Protein AF-A0A2A2KQ88-F1 (afdb_monomer_lite)

InterPro domains:
  IPR004148 BAR domain [PF03114] (45-188)

Radius of gyration: 31.74 Å; chains: 1; bounding box: 75×63×94 Å

Foldseek 3Di:
DDDDDDDPPDPDPDPDPDCDPPVVVVVVVLVVVLVVLVVCLPVLLCLLAVPVVCVVVVHRADDPCRPPLSVQLVVLCVCLVVDDPVVNVVSNVSSVLSVVLSVLSVVLSVVSVVLSVVLVCCSVVLVVVLVVLVVVLVVLVVQLVVLVVQLVVDDDPVSNVVSVVSNVVSVVVNVVSVVVSVVSSVCSCVSNLVSVVSSLVSSLVSLVSLLVSLVVSCVDVVSVVVNVVSVVSNVVSVVVCVVSVDDD

pLDDT: mean 73.8, std 15.89, range [31.38, 94.06]

Structure (mmCIF, N/CA/C/O backbone):
data_AF-A0A2A2KQ88-F1
#
_entry.id   AF-A0A2A2KQ88-F1
#
loop_
_atom_site.group_PDB
_atom_site.id
_atom_site.type_symbol
_atom_site.label_atom_id
_atom_site.label_alt_id
_atom_site.label_comp_id
_atom_site.label_asym_id
_atom_site.label_entity_id
_atom_site.label_seq_id
_atom_site.pdbx_PDB_ins_code
_atom_site.Cartn_x
_atom_site.Cartn_y
_atom_site.Cartn_z
_atom_site.occupancy
_atom_site.B_iso_or_equiv
_atom_site.auth_seq_id
_atom_site.auth_comp_id
_atom_site.auth_asym_id
_atom_site.auth_atom_id
_atom_site.pdbx_PDB_model_num
ATOM 1 N N . MET A 1 1 ? -45.463 48.690 53.965 1.00 40.97 1 MET A N 1
ATOM 2 C CA . MET A 1 1 ? -44.056 48.905 53.566 1.00 40.97 1 MET A CA 1
ATOM 3 C C . MET A 1 1 ? -43.407 47.536 53.490 1.00 40.97 1 MET A C 1
ATOM 5 O O . MET A 1 1 ? -43.249 46.892 54.518 1.00 40.97 1 MET A O 1
ATOM 9 N N . GLY A 1 2 ? -43.265 47.034 52.262 1.00 38.84 2 GLY A N 1
ATOM 10 C CA . GLY A 1 2 ? -42.886 45.656 51.953 1.00 38.84 2 GLY A CA 1
ATOM 11 C C . GLY A 1 2 ? -41.391 45.401 52.121 1.00 38.84 2 GLY A C 1
ATOM 12 O O . GLY A 1 2 ? -40.580 46.301 51.926 1.00 38.84 2 GLY A O 1
ATOM 13 N N . LYS A 1 3 ? -41.104 44.165 52.525 1.00 40.59 3 LYS A N 1
ATOM 14 C CA . LYS A 1 3 ? -39.812 43.581 52.879 1.00 40.59 3 LYS A CA 1
ATOM 15 C C . LYS A 1 3 ? -38.933 43.284 51.661 1.00 40.59 3 LYS A C 1
ATOM 17 O O . LYS A 1 3 ? -39.446 42.869 50.631 1.00 40.59 3 LYS A O 1
ATOM 22 N N . ASP A 1 4 ? -37.639 43.476 51.897 1.00 39.31 4 ASP A N 1
ATOM 23 C CA . ASP A 1 4 ? -36.464 42.655 51.579 1.00 39.31 4 ASP A CA 1
ATOM 24 C C . ASP A 1 4 ? -36.282 41.995 50.204 1.00 39.31 4 ASP A C 1
ATOM 26 O O . ASP A 1 4 ? -37.139 41.323 49.637 1.00 39.31 4 ASP A O 1
ATOM 30 N N . LYS A 1 5 ? -35.054 42.213 49.736 1.00 42.84 5 LYS A N 1
ATOM 31 C CA . LYS A 1 5 ? -34.439 41.885 48.460 1.00 42.84 5 LYS A CA 1
ATOM 32 C C . LYS A 1 5 ? -33.912 40.443 48.379 1.00 42.84 5 LYS A C 1
ATOM 34 O O . LYS A 1 5 ? -33.617 39.827 49.398 1.00 42.84 5 LYS A O 1
ATOM 39 N N . ASP A 1 6 ? -33.662 40.056 47.126 1.00 40.38 6 ASP A N 1
ATOM 40 C CA . ASP A 1 6 ? -32.630 39.139 46.621 1.00 40.38 6 ASP A CA 1
ATOM 41 C C . ASP A 1 6 ? -32.737 37.644 46.963 1.00 40.38 6 ASP A C 1
ATOM 43 O O . ASP A 1 6 ? -32.473 37.216 48.085 1.00 40.38 6 ASP A O 1
ATOM 47 N N . LYS A 1 7 ? -33.030 36.841 45.926 1.00 40.84 7 LYS A N 1
ATOM 48 C CA . LYS A 1 7 ? -32.161 35.770 45.388 1.00 40.84 7 LYS A CA 1
ATOM 49 C C . LYS A 1 7 ? -32.932 34.923 44.370 1.00 40.84 7 LYS A C 1
ATOM 51 O O . LYS A 1 7 ? -33.558 3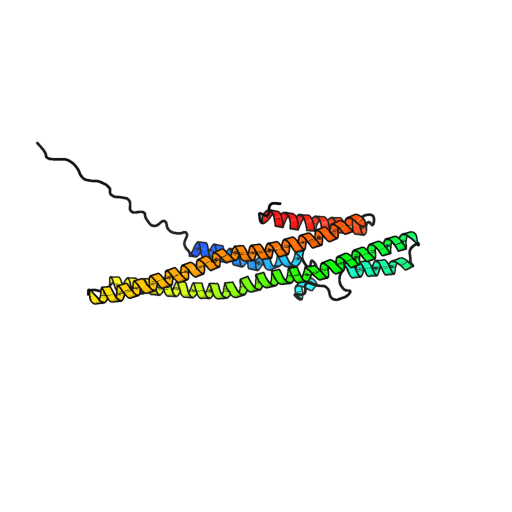3.938 44.736 1.00 40.84 7 LYS A O 1
ATOM 56 N N . ASP A 1 8 ? -32.829 35.294 43.101 1.00 37.84 8 ASP A N 1
ATOM 57 C CA . ASP A 1 8 ? -32.958 34.354 41.981 1.00 37.84 8 ASP A CA 1
ATOM 58 C C . ASP A 1 8 ? -31.667 34.488 41.160 1.00 37.84 8 ASP A C 1
ATOM 60 O O . ASP A 1 8 ? -31.632 35.058 40.072 1.00 37.84 8 ASP A O 1
ATOM 64 N N . GLU A 1 9 ? -30.569 34.049 41.782 1.00 39.22 9 GLU A N 1
ATOM 65 C CA . GLU A 1 9 ? -29.298 33.764 41.117 1.00 39.22 9 GLU A CA 1
ATOM 66 C C . GLU A 1 9 ? -29.454 32.460 40.318 1.00 39.22 9 GLU A C 1
ATOM 68 O O . GLU A 1 9 ? -29.926 31.445 40.833 1.00 39.22 9 GLU A O 1
ATOM 73 N N . ASP A 1 10 ? -29.051 32.524 39.051 1.00 40.59 10 ASP A N 1
ATOM 74 C CA . ASP A 1 10 ? -28.402 31.446 38.311 1.00 40.59 10 ASP A CA 1
ATOM 75 C C . ASP A 1 10 ? -29.140 30.100 38.232 1.00 40.59 10 ASP A C 1
ATOM 77 O O . ASP A 1 10 ? -28.762 29.087 38.823 1.00 40.59 10 ASP A O 1
ATOM 81 N N . ARG A 1 11 ? -30.124 30.030 37.328 1.00 39.81 11 ARG A N 1
ATOM 82 C CA . ARG A 1 11 ? -30.304 28.788 36.564 1.00 39.81 11 ARG A CA 1
ATOM 83 C C . ARG A 1 11 ? -29.177 28.718 35.542 1.00 39.81 11 ARG A C 1
ATOM 85 O O . ARG A 1 11 ? -29.354 29.141 34.405 1.00 39.81 11 ARG A O 1
ATOM 92 N N . GLU A 1 12 ? -28.020 28.218 35.969 1.00 39.09 12 GLU A N 1
ATOM 93 C CA . GLU A 1 12 ? -27.009 27.724 35.040 1.00 39.09 12 GLU A CA 1
ATOM 94 C C . GLU A 1 12 ? -27.698 26.756 34.070 1.00 39.09 12 GLU A C 1
ATOM 96 O O . GLU A 1 12 ? -28.218 25.707 34.470 1.00 39.09 12 GLU A O 1
ATOM 101 N N . ASP A 1 13 ? -27.736 27.131 32.791 1.00 43.56 13 ASP A N 1
ATOM 102 C CA . ASP A 1 13 ? -27.990 26.206 31.698 1.00 43.56 13 ASP A CA 1
ATOM 103 C C . ASP A 1 13 ? -26.922 25.115 31.788 1.00 43.56 13 ASP A C 1
ATOM 105 O O . ASP A 1 13 ? -25.786 25.282 31.339 1.00 43.56 13 ASP A O 1
ATOM 109 N N . LEU A 1 14 ? -27.279 24.002 32.435 1.00 38.62 14 LEU A N 1
ATOM 110 C CA . LEU A 1 14 ? -26.445 22.812 32.471 1.00 38.62 14 LEU A CA 1
ATOM 111 C C . LEU A 1 14 ? -26.036 22.500 31.028 1.00 38.62 14 LEU A C 1
ATOM 113 O O . LEU A 1 14 ? -26.929 22.366 30.181 1.00 38.62 14 LEU A O 1
ATOM 117 N N . PRO A 1 15 ? -24.728 22.366 30.734 1.00 31.38 15 PRO A N 1
ATOM 118 C CA . PRO A 1 15 ? -24.267 22.037 29.400 1.00 31.38 15 PRO A CA 1
ATOM 119 C C . PRO A 1 15 ? -24.987 20.770 28.956 1.00 31.38 15 PRO A C 1
ATOM 121 O O . PRO A 1 15 ? -24.777 19.690 29.519 1.00 31.38 15 PRO A O 1
ATOM 124 N N . GLN A 1 16 ? -25.881 20.894 27.973 1.00 34.56 16 GLN A N 1
ATOM 125 C CA . GLN A 1 16 ? -26.366 19.702 27.307 1.00 34.56 16 GLN A CA 1
ATOM 126 C C . GLN A 1 16 ? -25.135 19.052 26.684 1.00 34.56 16 GLN A C 1
ATOM 128 O O . GLN A 1 16 ? -24.374 19.758 26.018 1.00 34.56 16 GLN A O 1
ATOM 133 N N . PRO A 1 17 ? -24.891 17.750 26.918 1.00 35.59 17 PRO A N 1
ATOM 134 C CA . PRO A 1 17 ? -23.790 17.077 26.261 1.00 35.59 17 PRO A CA 1
ATOM 135 C C . PRO A 1 17 ? -24.008 17.258 24.764 1.00 35.59 17 PRO A C 1
ATOM 137 O O . PRO A 1 17 ? -25.001 16.766 24.217 1.00 35.59 17 PRO A O 1
ATOM 140 N N . GLU A 1 18 ? -23.122 18.035 24.134 1.00 33.12 18 GLU A N 1
ATOM 141 C CA . GLU A 1 18 ? -23.066 18.172 22.686 1.00 33.12 18 GLU A CA 1
ATOM 142 C C . GLU A 1 18 ? -23.165 16.762 22.132 1.00 33.12 18 GLU A C 1
ATOM 144 O O . GLU A 1 18 ? -22.372 15.904 22.525 1.00 33.12 18 GLU A O 1
ATOM 149 N N . ARG A 1 19 ? -24.183 16.488 21.304 1.00 38.56 19 ARG A N 1
ATOM 150 C CA . ARG A 1 19 ? -24.308 15.174 20.676 1.00 38.56 19 ARG A CA 1
ATOM 151 C C . ARG A 1 19 ? -22.979 14.929 19.969 1.00 38.56 19 ARG A C 1
ATOM 153 O O . ARG A 1 19 ? -22.713 15.632 18.989 1.00 38.56 19 ARG A O 1
ATOM 160 N N . PRO A 1 20 ? -22.137 13.989 20.439 1.00 40.75 20 PRO A N 1
ATOM 161 C CA . PRO A 1 20 ? -20.967 13.634 19.669 1.00 40.75 20 PRO A CA 1
ATOM 162 C C . PRO A 1 20 ? -21.526 13.168 18.331 1.00 40.75 20 PRO A C 1
ATOM 164 O O . PRO A 1 20 ? -22.478 12.381 18.328 1.00 40.75 20 PRO A O 1
ATOM 167 N N . ALA A 1 21 ? -21.017 13.713 17.217 1.00 42.00 21 ALA A N 1
ATOM 168 C CA . ALA A 1 21 ? -21.294 13.181 15.883 1.00 42.00 21 ALA A CA 1
ATOM 169 C C . ALA A 1 21 ? -21.319 11.663 16.022 1.00 42.00 21 ALA A C 1
ATOM 171 O O . ALA A 1 21 ? -20.335 11.112 16.535 1.00 42.00 21 ALA A O 1
ATOM 172 N N . THR A 1 22 ? -22.485 11.061 15.767 1.00 53.59 22 THR A N 1
ATOM 173 C CA . THR A 1 22 ? -22.800 9.737 16.314 1.00 53.59 22 THR A CA 1
ATOM 174 C C . THR A 1 22 ? -21.645 8.810 15.977 1.00 53.59 22 THR A C 1
ATOM 176 O O . THR A 1 22 ? -21.117 8.871 14.867 1.00 53.59 22 THR A O 1
ATOM 179 N N . ASP A 1 23 ? -21.188 7.975 16.909 1.00 53.25 23 ASP A N 1
ATOM 180 C CA . ASP A 1 23 ? -20.058 7.078 16.635 1.00 53.25 23 ASP A CA 1
ATOM 181 C C . ASP A 1 23 ? -20.293 6.232 15.362 1.00 53.25 23 ASP A C 1
ATOM 183 O O . ASP A 1 23 ? -19.339 5.831 14.699 1.00 53.25 23 ASP A O 1
ATOM 187 N N . ALA A 1 24 ? -21.561 6.084 14.953 1.00 43.47 24 ALA A N 1
ATOM 188 C CA . ALA A 1 24 ? -22.025 5.593 13.659 1.00 43.47 24 ALA A CA 1
ATOM 189 C C . ALA A 1 24 ? -21.593 6.432 12.432 1.00 43.47 24 ALA A C 1
ATOM 191 O O . ALA A 1 24 ? -21.160 5.847 11.447 1.00 43.47 24 ALA A O 1
ATOM 192 N N . GLU A 1 25 ? -21.656 7.765 12.456 1.00 44.50 25 GLU A N 1
ATOM 193 C CA . GLU A 1 25 ? -21.183 8.646 11.369 1.00 44.50 25 GLU A CA 1
ATOM 194 C C . GLU A 1 25 ? -19.655 8.630 11.251 1.00 44.50 25 GLU A C 1
ATOM 196 O O . GLU A 1 25 ? -19.111 8.560 10.146 1.00 44.50 25 GLU A O 1
ATOM 201 N N . LYS A 1 26 ? -18.939 8.607 12.385 1.00 52.66 26 LYS A N 1
ATOM 202 C CA . LYS A 1 26 ? -17.478 8.420 12.385 1.00 52.66 26 LYS A CA 1
ATOM 203 C C . LYS A 1 26 ? -17.097 7.020 11.902 1.00 52.66 26 LYS A C 1
ATOM 205 O O . LYS A 1 26 ? -16.141 6.891 11.140 1.00 52.66 26 LYS A O 1
ATOM 210 N N . ALA A 1 27 ? -17.829 5.980 12.308 1.00 52.56 27 ALA A N 1
ATOM 211 C CA . ALA A 1 27 ? -17.631 4.611 11.835 1.00 52.56 27 ALA A CA 1
ATOM 212 C C . ALA A 1 27 ? -17.950 4.469 10.339 1.00 52.56 27 ALA A C 1
ATOM 214 O O . ALA A 1 27 ? -17.180 3.831 9.628 1.00 52.56 27 ALA A O 1
ATOM 215 N N . ALA A 1 28 ? -19.002 5.123 9.838 1.00 48.19 28 ALA A N 1
ATOM 216 C CA . ALA A 1 28 ? -19.364 5.141 8.423 1.00 48.19 28 ALA A CA 1
ATOM 217 C C . ALA A 1 28 ? -18.293 5.839 7.572 1.00 48.19 28 ALA A C 1
ATOM 219 O O . ALA A 1 28 ? -17.831 5.257 6.596 1.00 48.19 28 ALA A O 1
ATOM 220 N N . ALA A 1 29 ? -17.802 7.012 7.988 1.00 50.75 29 ALA A N 1
ATOM 221 C CA . ALA A 1 29 ? -16.699 7.698 7.308 1.00 50.75 29 ALA A CA 1
ATOM 222 C C . ALA A 1 29 ? -15.389 6.881 7.340 1.00 50.75 29 ALA A C 1
ATOM 224 O O . ALA A 1 29 ? -14.616 6.862 6.379 1.00 50.75 29 ALA A O 1
ATOM 225 N N . LYS A 1 30 ? -15.135 6.151 8.434 1.00 56.19 30 LYS A N 1
ATOM 226 C CA . LYS A 1 30 ? -13.978 5.248 8.573 1.00 56.19 30 LYS A CA 1
ATOM 227 C C . LYS A 1 30 ? -14.125 3.976 7.724 1.00 56.19 30 LYS A C 1
ATOM 229 O O . LYS A 1 30 ? -13.132 3.500 7.172 1.00 56.19 30 LYS A O 1
ATOM 234 N N . GLN A 1 31 ? -15.338 3.451 7.567 1.00 53.28 31 GLN A N 1
ATOM 235 C CA . GLN A 1 31 ? -15.648 2.310 6.705 1.00 53.28 31 GLN A CA 1
ATOM 236 C C . GLN A 1 31 ? -15.605 2.698 5.223 1.00 53.28 31 GLN A C 1
ATOM 238 O O . GLN A 1 31 ? -15.030 1.961 4.427 1.00 53.28 31 GLN A O 1
ATOM 243 N N . GLU A 1 32 ? -16.072 3.895 4.869 1.00 48.88 32 GLU A N 1
ATOM 244 C CA . GLU A 1 32 ? -15.891 4.499 3.548 1.00 48.88 32 GLU A CA 1
ATOM 245 C C . GLU A 1 32 ? -14.400 4.706 3.235 1.00 48.88 32 GLU A C 1
ATOM 247 O O . GLU A 1 32 ? -13.942 4.366 2.145 1.00 48.88 32 GLU A O 1
ATOM 252 N N . ALA A 1 33 ? -13.590 5.153 4.203 1.00 51.69 33 ALA A N 1
ATOM 253 C CA . ALA A 1 33 ? -12.137 5.225 4.044 1.00 51.69 33 ALA A CA 1
ATOM 254 C C . ALA A 1 33 ? -11.501 3.833 3.856 1.00 51.69 33 ALA A C 1
ATOM 256 O O . ALA A 1 33 ? -10.624 3.665 3.004 1.00 51.69 33 ALA A O 1
ATOM 257 N N . ALA A 1 34 ? -11.954 2.814 4.594 1.00 52.03 34 ALA A N 1
ATOM 258 C CA . ALA A 1 34 ? -11.496 1.433 4.443 1.00 52.03 34 ALA A CA 1
ATOM 259 C C . ALA A 1 34 ? -11.895 0.826 3.083 1.00 52.03 34 ALA A C 1
ATOM 261 O O . ALA A 1 34 ? -11.085 0.139 2.454 1.00 52.03 34 ALA A O 1
ATOM 262 N N . GLU A 1 35 ? -13.097 1.118 2.581 1.00 52.06 35 GLU A N 1
ATOM 263 C CA . GLU A 1 35 ? -13.553 0.734 1.242 1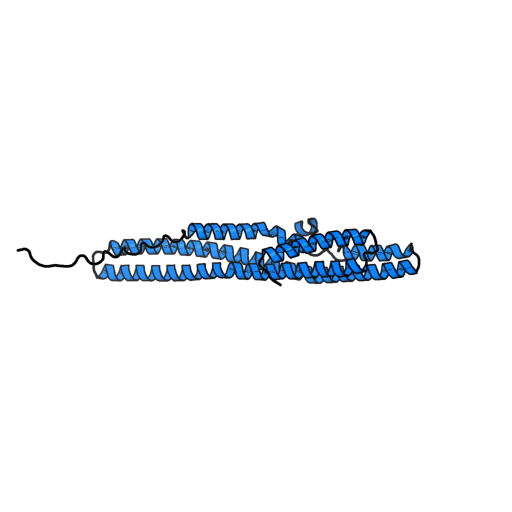.00 52.06 35 GLU A CA 1
ATOM 264 C C . GLU A 1 35 ? -12.828 1.504 0.138 1.00 52.06 35 GLU A C 1
ATOM 266 O O . GLU A 1 35 ? -12.401 0.903 -0.848 1.00 52.06 35 GLU A O 1
ATOM 271 N N . ALA A 1 36 ? -12.566 2.797 0.328 1.00 51.69 36 ALA A N 1
ATOM 272 C CA . ALA A 1 36 ? -11.731 3.593 -0.562 1.00 51.69 36 ALA A CA 1
ATOM 273 C C . ALA A 1 36 ? -10.297 3.043 -0.613 1.00 51.69 36 ALA A C 1
ATOM 275 O O . ALA A 1 36 ? -9.696 2.995 -1.683 1.00 51.69 36 ALA A O 1
ATOM 276 N N . ILE A 1 37 ? -9.750 2.552 0.504 1.00 50.94 37 ILE A N 1
ATOM 277 C CA . ILE A 1 37 ? -8.464 1.837 0.560 1.00 50.94 37 ILE A CA 1
ATOM 278 C C . ILE A 1 37 ? -8.545 0.488 -0.178 1.00 50.94 37 ILE A C 1
ATOM 280 O O . ILE A 1 37 ? -7.623 0.117 -0.913 1.00 50.94 37 ILE A O 1
ATOM 284 N N . LYS A 1 38 ? -9.667 -0.230 -0.047 1.00 47.69 38 LYS A N 1
ATOM 285 C CA . LYS A 1 38 ? -9.953 -1.484 -0.764 1.00 47.69 38 LYS A CA 1
ATOM 286 C C . LYS A 1 38 ? -10.033 -1.262 -2.281 1.00 47.69 38 LYS A C 1
ATOM 288 O O . LYS A 1 38 ? -9.460 -2.058 -3.024 1.00 47.69 38 LYS A O 1
ATOM 293 N N . ASN A 1 39 ? -10.641 -0.162 -2.727 1.00 44.62 39 ASN A N 1
ATOM 294 C CA . ASN A 1 39 ? -10.778 0.235 -4.134 1.00 44.62 39 ASN A CA 1
ATOM 295 C C . ASN A 1 39 ? -9.500 0.891 -4.696 1.00 44.62 39 ASN A C 1
ATOM 297 O O . ASN A 1 39 ? -9.156 0.692 -5.863 1.00 44.62 39 ASN A O 1
ATOM 301 N N . LYS A 1 40 ? -8.684 1.544 -3.856 1.00 52.06 40 LYS A N 1
ATOM 302 C CA . LYS A 1 40 ? -7.326 2.018 -4.199 1.00 52.06 40 LYS A CA 1
ATOM 303 C C . LYS A 1 40 ? -6.320 0.883 -4.454 1.00 52.06 40 LYS A C 1
ATOM 305 O O . LYS A 1 40 ? -5.205 1.161 -4.901 1.00 52.06 40 LYS A O 1
ATOM 310 N N . LYS A 1 41 ? -6.702 -0.397 -4.279 1.00 49.22 41 LYS A N 1
ATOM 311 C CA . LYS A 1 41 ? -5.911 -1.591 -4.669 1.00 49.22 41 LYS A CA 1
ATOM 312 C C . LYS A 1 41 ? -5.389 -1.548 -6.110 1.00 49.22 41 LYS A C 1
ATOM 314 O O . LYS A 1 41 ? -4.409 -2.242 -6.393 1.00 49.22 41 LYS A O 1
ATOM 319 N N . PHE A 1 42 ? -6.046 -0.797 -6.995 1.00 46.84 42 PHE A N 1
ATOM 320 C CA . PHE A 1 42 ? -5.688 -0.702 -8.408 1.00 46.84 42 PHE A CA 1
ATOM 321 C C . PHE A 1 42 ? -4.582 0.326 -8.681 1.00 46.84 42 PHE A C 1
ATOM 323 O O . PHE A 1 42 ? -3.680 0.057 -9.473 1.00 46.84 42 PHE A O 1
ATOM 330 N N . PHE A 1 43 ? -4.593 1.463 -7.978 1.00 50.12 43 PHE A N 1
ATOM 331 C CA . PHE A 1 43 ? -3.679 2.569 -8.270 1.00 50.12 43 PHE A CA 1
ATOM 332 C C . PHE A 1 43 ? -2.215 2.209 -7.990 1.00 50.12 43 PHE A C 1
ATOM 334 O O . PHE A 1 43 ? -1.367 2.461 -8.835 1.00 50.12 43 PHE A O 1
ATOM 341 N N . SER A 1 44 ? -1.895 1.543 -6.874 1.00 59.72 44 SER A N 1
ATOM 342 C CA . SER A 1 44 ? -0.490 1.254 -6.535 1.00 59.72 44 SER A CA 1
ATOM 343 C C . SER A 1 44 ? 0.180 0.250 -7.480 1.00 59.72 44 SER A C 1
ATOM 345 O O . SER A 1 44 ? 1.344 0.418 -7.828 1.00 59.72 44 SER A O 1
ATOM 347 N N . ARG A 1 45 ? -0.539 -0.779 -7.944 1.00 60.88 45 ARG A N 1
ATOM 348 C CA . ARG A 1 45 ? 0.042 -1.863 -8.759 1.00 60.88 45 ARG A CA 1
ATOM 349 C C . ARG A 1 45 ? 0.393 -1.439 -10.184 1.00 60.88 45 ARG A C 1
ATOM 351 O O . ARG A 1 45 ? 1.450 -1.827 -10.669 1.00 60.88 45 ARG A O 1
ATOM 358 N N . LEU A 1 46 ? -0.456 -0.627 -10.814 1.00 60.47 46 LEU A N 1
ATOM 359 C CA . LEU A 1 46 ? -0.244 -0.118 -12.176 1.00 60.47 46 LEU A CA 1
ATOM 360 C C . LEU A 1 46 ? 0.978 0.799 -12.294 1.00 60.47 46 LEU A C 1
ATOM 362 O O . LEU A 1 46 ? 1.606 0.855 -13.349 1.00 60.47 46 LEU A O 1
ATOM 366 N N . PHE A 1 47 ? 1.351 1.500 -11.219 1.00 64.00 47 PHE A N 1
ATOM 367 C CA . PHE A 1 47 ? 2.556 2.331 -11.230 1.00 64.00 47 PHE A CA 1
ATOM 368 C C . PHE A 1 47 ? 3.839 1.498 -11.300 1.00 64.00 47 PHE A C 1
ATOM 370 O O . PHE A 1 47 ? 4.771 1.872 -12.016 1.00 64.00 47 PHE A O 1
ATOM 377 N N . ILE A 1 48 ? 3.849 0.355 -10.612 1.00 67.75 48 ILE A N 1
ATOM 378 C CA . ILE A 1 48 ? 5.012 -0.528 -10.467 1.00 67.75 48 ILE A CA 1
ATOM 379 C C . ILE A 1 48 ? 5.123 -1.519 -11.632 1.00 67.75 48 ILE A C 1
ATOM 381 O O . ILE A 1 48 ? 6.231 -1.843 -12.053 1.00 67.75 48 ILE A O 1
ATOM 385 N N . GLN A 1 49 ? 3.989 -1.990 -12.155 1.00 71.44 49 GLN A N 1
ATOM 386 C CA . GLN A 1 49 ? 3.919 -2.904 -13.291 1.00 71.44 49 GLN A CA 1
ATOM 387 C C . GLN A 1 49 ? 2.790 -2.450 -14.233 1.00 71.44 49 GLN A C 1
ATOM 389 O O . GLN A 1 49 ? 1.619 -2.681 -13.927 1.00 71.44 49 GLN A O 1
ATOM 394 N N . PRO A 1 50 ? 3.108 -1.768 -15.349 1.00 68.00 50 PRO A N 1
ATOM 395 C CA . PRO A 1 50 ? 2.097 -1.307 -16.299 1.00 68.00 50 PRO A CA 1
ATOM 396 C C . PRO A 1 50 ? 1.449 -2.454 -17.091 1.00 68.00 50 PRO A C 1
ATOM 398 O O . PRO A 1 50 ? 0.340 -2.281 -17.600 1.00 68.00 50 PRO A O 1
ATOM 401 N N . ASP A 1 51 ? 2.102 -3.618 -17.184 1.00 70.19 51 ASP A N 1
ATOM 402 C CA . ASP A 1 51 ? 1.559 -4.792 -17.863 1.00 70.19 51 ASP A CA 1
ATOM 403 C C . ASP A 1 51 ? 0.382 -5.387 -17.073 1.00 70.19 51 ASP A C 1
ATOM 405 O O . ASP A 1 51 ? 0.531 -6.038 -16.030 1.00 70.19 51 ASP A O 1
ATOM 409 N N . ARG A 1 52 ? -0.826 -5.158 -17.597 1.00 69.94 52 ARG A N 1
ATOM 410 C CA . ARG A 1 52 ? -2.075 -5.625 -16.991 1.00 69.94 52 ARG A CA 1
ATOM 411 C C . ARG A 1 52 ? -2.198 -7.147 -17.005 1.00 69.94 52 ARG A C 1
ATOM 413 O O . ARG A 1 52 ? -2.884 -7.680 -16.137 1.00 69.94 52 ARG A O 1
ATOM 420 N N . GLU A 1 53 ? -1.574 -7.849 -17.947 1.00 75.75 53 GLU A N 1
ATOM 421 C CA . GLU A 1 53 ? -1.650 -9.311 -18.016 1.00 75.75 53 GLU A CA 1
ATOM 422 C C . GLU A 1 53 ? -0.818 -9.961 -16.915 1.00 75.75 53 GLU A C 1
ATOM 424 O O . GLU A 1 53 ? -1.296 -10.866 -16.228 1.00 75.75 53 GLU A O 1
ATOM 429 N N . LEU A 1 54 ? 0.371 -9.420 -16.642 1.00 72.06 54 LEU A N 1
ATOM 430 C CA . LEU A 1 54 ? 1.172 -9.840 -15.490 1.00 72.06 54 LEU A CA 1
ATOM 431 C C . LEU A 1 54 ? 0.451 -9.595 -14.164 1.00 72.06 54 LEU A C 1
ATOM 433 O O . LEU A 1 54 ? 0.478 -10.451 -13.275 1.00 72.06 54 LEU A O 1
ATOM 437 N N . LEU A 1 55 ? -0.242 -8.459 -14.052 1.00 71.00 55 LEU A N 1
ATOM 438 C CA . LEU A 1 55 ? -1.031 -8.134 -12.868 1.00 71.00 55 LEU A CA 1
ATOM 439 C C . LEU A 1 55 ? -2.230 -9.072 -12.662 1.00 71.00 55 LEU A C 1
ATOM 441 O O . LEU A 1 55 ? -2.572 -9.337 -11.508 1.00 71.00 55 LEU A O 1
ATOM 445 N N . LYS A 1 56 ? -2.848 -9.600 -13.733 1.00 70.62 56 LYS A N 1
ATOM 446 C CA . LYS A 1 56 ? -3.920 -10.613 -13.632 1.00 70.62 56 LYS A CA 1
ATOM 447 C C . LYS A 1 56 ? -3.418 -11.905 -12.984 1.00 70.62 56 LYS A C 1
ATOM 449 O O . LYS A 1 56 ? -4.141 -12.506 -12.199 1.00 70.62 56 LYS A O 1
ATOM 454 N N . GLY A 1 57 ? -2.172 -12.293 -13.259 1.00 68.12 57 GLY A N 1
ATOM 455 C CA . GLY A 1 57 ? -1.508 -13.442 -12.632 1.00 68.12 57 GLY A CA 1
ATOM 456 C C . GLY A 1 57 ? -0.905 -13.159 -11.250 1.00 68.12 57 GLY A C 1
ATOM 457 O O . GLY A 1 57 ? -0.116 -13.961 -10.754 1.00 68.12 57 GLY A O 1
ATOM 458 N N . ASP A 1 58 ? -1.196 -11.997 -10.650 1.00 65.75 58 ASP A N 1
ATOM 459 C CA . ASP A 1 58 ? -0.640 -11.529 -9.372 1.00 65.75 58 ASP A CA 1
ATOM 460 C C . ASP A 1 58 ? 0.911 -11.467 -9.341 1.00 65.75 58 ASP A C 1
ATOM 462 O O . ASP A 1 58 ? 1.542 -11.371 -8.273 1.00 65.75 58 ASP A O 1
ATOM 466 N N . LYS A 1 59 ? 1.537 -11.477 -10.530 1.00 69.50 59 LYS A N 1
ATOM 467 C CA . LYS A 1 59 ? 2.969 -11.268 -10.762 1.00 69.50 59 LYS A CA 1
ATOM 468 C C . LYS A 1 59 ? 3.255 -9.765 -10.865 1.00 69.50 59 LYS A C 1
ATOM 470 O O . LYS A 1 59 ? 2.418 -8.977 -11.286 1.00 69.50 59 LYS A O 1
ATOM 475 N N . ILE A 1 60 ? 4.453 -9.362 -10.437 1.00 68.06 60 ILE A N 1
ATOM 476 C CA . ILE A 1 60 ? 4.917 -7.962 -10.532 1.00 68.06 60 ILE A CA 1
ATOM 477 C C . ILE A 1 60 ? 6.183 -7.854 -11.383 1.00 68.06 60 ILE A C 1
ATOM 479 O O . ILE A 1 60 ? 6.345 -6.873 -12.094 1.00 68.06 60 ILE A O 1
ATOM 483 N N . GLY A 1 61 ? 7.046 -8.872 -11.367 1.00 71.88 61 GLY A N 1
ATOM 484 C CA . GLY A 1 61 ? 8.211 -8.940 -12.245 1.00 71.88 61 GLY A CA 1
ATOM 485 C C . GLY A 1 61 ? 7.940 -9.787 -13.484 1.00 71.88 61 GLY A C 1
ATOM 486 O O . GLY A 1 61 ? 7.234 -10.795 -13.405 1.00 71.88 61 GLY A O 1
ATOM 487 N N . HIS A 1 62 ? 8.551 -9.396 -14.600 1.00 77.12 62 HIS A N 1
ATOM 488 C CA . HIS A 1 62 ? 8.664 -10.252 -15.777 1.00 77.12 62 HIS A CA 1
ATOM 489 C C . HIS A 1 62 ? 9.582 -11.446 -15.476 1.00 77.12 62 HIS A C 1
ATOM 491 O O . HIS A 1 62 ? 10.588 -11.311 -14.763 1.00 77.12 62 HIS A O 1
ATOM 497 N N . ASP A 1 63 ? 9.281 -12.599 -16.076 1.00 80.62 63 ASP A N 1
ATOM 498 C CA . ASP A 1 63 ? 10.182 -13.753 -16.056 1.00 80.62 63 ASP A CA 1
ATOM 499 C C . ASP A 1 63 ? 11.548 -13.375 -16.680 1.00 80.62 63 ASP A C 1
ATOM 501 O O . ASP A 1 63 ? 11.714 -12.323 -17.317 1.00 80.62 63 ASP A O 1
ATOM 505 N N . LYS A 1 64 ? 12.580 -14.193 -16.447 1.00 77.50 64 LYS A N 1
ATOM 506 C CA . LYS A 1 64 ? 13.922 -13.933 -16.993 1.00 77.50 64 LYS A CA 1
ATOM 507 C C . LYS A 1 64 ? 13.844 -13.793 -18.522 1.00 77.50 64 LYS A C 1
ATOM 509 O O . LYS A 1 64 ? 13.206 -14.617 -19.171 1.00 77.50 64 LYS A O 1
ATOM 514 N N . ASN A 1 65 ? 14.480 -12.765 -19.085 1.00 80.06 65 ASN A N 1
ATOM 515 C CA . ASN A 1 65 ? 14.487 -12.448 -20.522 1.00 80.06 65 ASN A CA 1
ATOM 516 C C . ASN A 1 65 ? 13.120 -12.057 -21.120 1.00 80.06 65 ASN A C 1
ATOM 518 O O . ASN A 1 65 ? 12.958 -12.056 -22.339 1.00 80.06 65 ASN A O 1
ATOM 522 N N . ARG A 1 66 ? 12.118 -11.753 -20.288 1.00 84.25 66 ARG A N 1
ATOM 523 C CA . ARG A 1 66 ? 10.795 -11.269 -20.722 1.00 84.25 66 ARG A CA 1
ATOM 524 C C . ARG A 1 66 ? 10.545 -9.812 -20.343 1.00 84.25 66 ARG A C 1
ATOM 526 O O . ARG A 1 66 ? 9.475 -9.295 -20.646 1.00 84.25 66 ARG A O 1
ATOM 533 N N . ASN A 1 67 ? 11.489 -9.159 -19.661 1.00 84.81 67 ASN A N 1
ATOM 534 C CA . ASN A 1 67 ? 11.360 -7.739 -19.361 1.00 84.81 67 ASN A CA 1
ATOM 535 C C . ASN A 1 67 ? 11.467 -6.933 -20.676 1.00 84.81 67 ASN A C 1
ATOM 537 O O . ASN A 1 67 ? 12.373 -7.210 -21.467 1.00 84.81 67 ASN A O 1
ATOM 541 N N . PRO A 1 68 ? 10.588 -5.945 -20.922 1.00 84.50 68 PRO A N 1
ATOM 542 C CA . PRO A 1 68 ? 10.614 -5.141 -22.143 1.00 84.50 68 PRO A CA 1
ATOM 543 C C . PRO A 1 68 ? 11.983 -4.520 -22.445 1.00 84.50 68 PRO A C 1
ATOM 545 O O . PRO A 1 68 ? 12.427 -4.546 -23.589 1.00 84.50 68 PRO A O 1
ATOM 548 N N . TRP A 1 69 ? 12.704 -4.044 -21.431 1.00 86.69 69 TRP A N 1
ATOM 549 C CA . TRP A 1 69 ? 14.040 -3.476 -21.593 1.00 86.69 69 TRP A CA 1
ATOM 550 C C . TRP A 1 69 ? 15.104 -4.523 -21.930 1.00 86.69 69 TRP A C 1
ATOM 552 O O . TRP A 1 69 ? 16.006 -4.242 -22.715 1.00 86.69 69 TRP A O 1
ATOM 562 N N . GLU A 1 70 ? 14.978 -5.753 -21.428 1.00 88.88 70 GLU A N 1
ATOM 563 C CA . GLU A 1 70 ? 15.852 -6.861 -21.848 1.00 88.88 70 GLU A CA 1
ATOM 564 C C . GLU A 1 70 ? 15.608 -7.234 -23.312 1.00 88.88 70 GLU A C 1
ATOM 566 O O . GLU A 1 70 ? 16.555 -7.512 -24.048 1.00 88.88 70 GLU A O 1
ATOM 571 N N . LEU A 1 71 ? 14.347 -7.206 -23.755 1.00 89.19 71 LEU A N 1
ATOM 572 C CA . LEU A 1 71 ? 13.982 -7.452 -25.151 1.00 89.19 71 LEU A CA 1
ATOM 573 C C . LEU A 1 71 ? 14.485 -6.333 -26.069 1.00 89.19 71 LEU A C 1
ATOM 575 O O . LEU A 1 71 ? 14.992 -6.620 -27.155 1.00 89.19 71 LEU A O 1
ATOM 579 N N . VAL A 1 72 ? 14.413 -5.073 -25.629 1.00 86.12 72 VAL A N 1
ATOM 580 C CA . VAL A 1 72 ? 15.011 -3.930 -26.337 1.00 86.12 72 VAL A CA 1
ATOM 581 C C . VAL A 1 72 ? 16.528 -4.102 -26.441 1.00 86.12 72 VAL A C 1
ATOM 583 O O . VAL A 1 72 ? 17.073 -4.002 -27.542 1.00 86.12 72 VAL A O 1
ATOM 586 N N . ALA A 1 73 ? 17.208 -4.433 -25.338 1.00 89.56 73 ALA A N 1
ATOM 587 C CA . ALA A 1 73 ? 18.651 -4.669 -25.330 1.00 89.56 73 ALA A CA 1
ATOM 588 C C . ALA A 1 73 ? 19.047 -5.808 -26.280 1.00 89.56 73 ALA A C 1
ATOM 590 O O . ALA A 1 73 ? 19.978 -5.672 -27.076 1.00 89.56 73 ALA A O 1
ATOM 591 N N . TYR A 1 74 ? 18.312 -6.921 -26.242 1.00 91.25 74 TYR A N 1
ATOM 592 C CA . TYR A 1 74 ? 18.515 -8.047 -27.147 1.00 91.25 74 TYR A CA 1
ATOM 593 C C . TYR A 1 74 ? 18.323 -7.641 -28.614 1.00 91.25 74 TYR A C 1
ATOM 595 O O . TYR A 1 74 ? 19.195 -7.901 -29.444 1.00 91.25 74 TYR A O 1
ATOM 603 N N . SER A 1 75 ? 17.237 -6.929 -28.921 1.00 87.06 75 SER A N 1
ATOM 604 C CA . SER A 1 75 ? 16.925 -6.471 -30.278 1.00 87.06 75 SER A CA 1
ATOM 605 C C . SER A 1 75 ? 18.020 -5.558 -30.830 1.00 87.06 75 SER A C 1
ATOM 607 O O . SER A 1 75 ? 18.461 -5.737 -31.964 1.00 87.06 75 SER A O 1
ATOM 609 N N . MET A 1 76 ? 18.542 -4.638 -30.014 1.00 88.56 76 MET A N 1
ATOM 610 C CA . MET A 1 76 ? 19.673 -3.783 -30.389 1.00 88.56 76 MET A CA 1
ATOM 611 C C . MET A 1 76 ? 20.926 -4.583 -30.724 1.00 88.56 76 MET A C 1
ATOM 613 O O . MET A 1 76 ? 21.564 -4.311 -31.739 1.00 88.56 76 MET A O 1
ATOM 617 N N . ARG A 1 77 ? 21.258 -5.602 -29.921 1.00 91.38 77 ARG A N 1
ATOM 618 C CA . ARG A 1 77 ? 22.396 -6.488 -30.207 1.00 91.38 77 ARG A CA 1
ATOM 619 C C . ARG A 1 77 ? 22.195 -7.256 -31.513 1.00 91.38 77 ARG A C 1
ATOM 621 O O . ARG A 1 77 ? 23.146 -7.391 -32.279 1.00 91.38 77 ARG A O 1
ATOM 628 N N . CYS A 1 78 ? 20.975 -7.711 -31.800 1.00 89.69 78 CYS A N 1
ATOM 629 C CA . CYS A 1 78 ? 20.645 -8.375 -33.061 1.00 89.69 78 CYS A CA 1
ATOM 630 C C . CYS A 1 78 ? 20.757 -7.441 -34.272 1.00 89.69 78 CYS A C 1
ATOM 632 O O . CYS A 1 78 ? 21.221 -7.883 -35.321 1.00 89.69 78 CYS A O 1
ATOM 634 N N . MET A 1 79 ? 20.375 -6.166 -34.140 1.00 85.75 79 MET A N 1
ATOM 635 C CA . MET A 1 79 ? 20.437 -5.184 -35.231 1.00 85.75 79 MET A CA 1
ATOM 636 C C . MET A 1 79 ? 21.870 -4.812 -35.635 1.00 85.75 79 MET A C 1
ATOM 638 O O . MET A 1 79 ? 22.096 -4.430 -36.780 1.00 85.75 79 MET A O 1
ATOM 642 N N . LYS A 1 80 ? 22.863 -5.008 -34.754 1.00 89.88 80 LYS A N 1
ATOM 643 C CA . LYS A 1 80 ? 24.279 -4.697 -35.038 1.00 89.88 80 LYS A CA 1
ATOM 644 C C . LYS A 1 80 ? 24.807 -5.318 -36.329 1.00 89.88 80 LYS A C 1
ATOM 646 O O . LYS A 1 80 ? 25.676 -4.733 -36.969 1.00 89.88 80 LYS A O 1
ATOM 651 N N . LYS A 1 81 ? 24.319 -6.505 -36.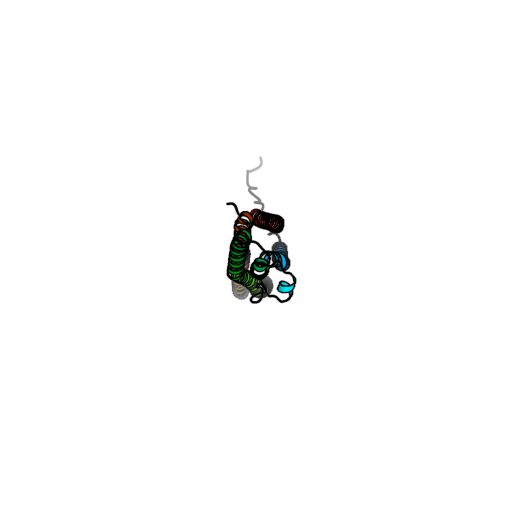707 1.00 88.56 81 LYS A N 1
ATOM 652 C CA . LYS A 1 81 ? 24.785 -7.211 -37.912 1.00 88.56 81 LYS A CA 1
ATOM 653 C C . LYS A 1 81 ? 24.385 -6.520 -39.223 1.00 88.56 81 LYS A C 1
ATOM 655 O O . LYS A 1 81 ? 24.936 -6.862 -40.259 1.00 88.56 81 LYS A O 1
ATOM 660 N N . TYR A 1 82 ? 23.469 -5.553 -39.169 1.00 88.81 82 TYR A N 1
ATOM 661 C CA . TYR A 1 82 ? 22.943 -4.832 -40.330 1.00 88.81 82 TYR A CA 1
ATOM 662 C C . TYR A 1 82 ? 23.411 -3.371 -40.415 1.00 88.81 82 TYR A C 1
ATOM 664 O O . TYR A 1 82 ? 22.905 -2.620 -41.245 1.00 88.81 82 TYR A O 1
ATOM 672 N N . HIS A 1 83 ? 24.328 -2.936 -39.547 1.00 87.69 83 HIS A N 1
ATOM 673 C CA . HIS A 1 83 ? 24.699 -1.524 -39.402 1.00 87.69 83 HIS A CA 1
ATOM 674 C C . HIS A 1 83 ? 26.209 -1.297 -39.494 1.00 87.69 83 HIS A C 1
ATOM 676 O O . HIS A 1 83 ? 27.005 -2.222 -39.310 1.00 87.69 83 HIS A O 1
ATOM 682 N N . GLN A 1 84 ? 26.607 -0.058 -39.786 1.00 87.38 84 GLN A N 1
ATOM 683 C CA . GLN A 1 84 ? 28.011 0.334 -39.916 1.00 87.38 84 GLN A CA 1
ATOM 684 C C . GLN A 1 84 ? 28.710 0.420 -38.548 1.00 87.38 84 GLN A C 1
ATOM 686 O O . GLN A 1 84 ? 28.071 0.505 -37.503 1.00 87.38 84 GLN A O 1
ATOM 691 N N . GLU A 1 85 ? 30.045 0.417 -38.521 1.00 83.50 85 GLU A N 1
ATOM 692 C CA . GLU A 1 85 ? 30.826 0.297 -37.276 1.00 83.50 85 GLU A CA 1
ATOM 693 C C . GLU A 1 85 ? 30.535 1.405 -36.239 1.00 83.50 85 GLU A C 1
ATOM 695 O O . GLU A 1 85 ? 30.442 1.143 -35.037 1.00 83.50 85 GLU A O 1
ATOM 700 N N . ASN A 1 86 ? 30.303 2.638 -36.697 1.00 78.56 86 ASN A N 1
ATOM 701 C CA . ASN A 1 86 ? 29.925 3.759 -35.827 1.00 78.56 86 ASN A CA 1
ATOM 702 C C . ASN A 1 86 ? 28.519 3.583 -35.219 1.00 78.56 86 ASN A C 1
ATOM 704 O O . ASN A 1 86 ? 28.280 3.912 -34.053 1.00 78.56 86 ASN A O 1
ATOM 708 N N . GLU A 1 87 ? 27.595 3.009 -35.984 1.00 80.31 87 GLU A N 1
ATOM 709 C CA . GLU A 1 87 ? 26.227 2.712 -35.556 1.00 80.31 87 GLU A CA 1
ATOM 710 C C . GLU A 1 87 ? 26.195 1.512 -34.600 1.00 80.31 87 GLU A C 1
ATOM 712 O O . GLU A 1 87 ? 25.477 1.540 -33.601 1.00 80.31 87 GLU A O 1
ATOM 717 N N . LYS A 1 88 ? 27.041 0.495 -34.818 1.00 86.06 88 LYS A N 1
ATOM 718 C CA . LYS A 1 88 ? 27.190 -0.654 -33.908 1.00 86.06 88 LYS A CA 1
ATOM 719 C C . LYS A 1 88 ? 27.620 -0.232 -32.507 1.00 86.06 88 LYS A C 1
ATOM 721 O O . LYS A 1 88 ? 27.021 -0.683 -31.532 1.00 86.06 88 LYS A O 1
ATOM 726 N N . LYS A 1 89 ? 28.614 0.660 -32.394 1.00 84.50 89 LYS A N 1
ATOM 727 C CA . LYS A 1 89 ? 29.055 1.216 -31.098 1.00 84.50 89 LYS A CA 1
ATOM 728 C C . LYS A 1 89 ? 27.926 1.962 -30.388 1.00 84.50 89 LYS A C 1
ATOM 730 O O . LYS A 1 89 ? 27.826 1.932 -29.162 1.00 84.50 89 LYS A O 1
ATOM 735 N N . THR A 1 90 ? 27.077 2.632 -31.159 1.00 82.56 90 THR A N 1
ATOM 736 C CA . THR A 1 90 ? 25.917 3.364 -30.647 1.00 82.56 90 THR A CA 1
ATOM 737 C C . THR A 1 90 ? 24.835 2.401 -30.148 1.00 82.56 90 THR A C 1
ATOM 739 O O . THR A 1 90 ? 24.372 2.540 -29.016 1.00 82.56 90 THR A O 1
ATOM 742 N N . LEU A 1 91 ? 24.515 1.360 -30.923 1.00 84.12 91 LEU A N 1
ATOM 743 C CA . LEU A 1 91 ? 23.611 0.282 -30.514 1.00 84.12 91 LEU A CA 1
ATOM 744 C C . LEU A 1 91 ? 24.089 -0.450 -29.253 1.00 84.12 91 LEU A C 1
ATOM 746 O O . LEU A 1 91 ? 23.272 -0.750 -28.388 1.00 84.12 91 LEU A O 1
ATOM 750 N N . ASP A 1 92 ? 25.394 -0.700 -29.110 1.00 88.19 92 ASP A N 1
ATOM 751 C CA . ASP A 1 92 ? 25.957 -1.316 -27.901 1.00 88.19 92 ASP A CA 1
ATOM 752 C C . ASP A 1 92 ? 25.729 -0.459 -26.657 1.00 88.19 92 ASP A C 1
ATOM 754 O O . ASP A 1 92 ? 25.324 -0.971 -25.612 1.00 88.19 92 ASP A O 1
ATOM 758 N N . ARG A 1 93 ? 25.945 0.857 -26.766 1.00 84.25 93 ARG A N 1
ATOM 759 C CA . ARG A 1 93 ? 25.672 1.788 -25.663 1.00 84.25 93 ARG A CA 1
ATOM 760 C C . ARG A 1 93 ? 24.196 1.766 -25.282 1.00 84.25 93 ARG A C 1
ATOM 762 O O . ARG A 1 93 ? 23.880 1.744 -24.096 1.00 84.25 93 ARG A O 1
ATOM 769 N N . TYR A 1 94 ? 23.297 1.745 -26.263 1.00 83.44 94 TYR A N 1
ATOM 770 C CA . TYR A 1 94 ? 21.859 1.697 -26.002 1.00 83.44 94 TYR A CA 1
ATOM 771 C C . TYR A 1 94 ? 21.421 0.367 -25.383 1.00 83.44 94 TYR A C 1
ATOM 773 O O . TYR A 1 94 ? 20.654 0.376 -24.421 1.00 83.44 94 TYR A O 1
ATOM 781 N N . ALA A 1 95 ? 21.975 -0.759 -25.842 1.00 88.38 95 ALA A N 1
ATOM 782 C CA . ALA A 1 95 ? 21.694 -2.068 -25.262 1.00 88.38 95 ALA A CA 1
ATOM 783 C C . ALA A 1 95 ? 22.128 -2.127 -23.790 1.00 88.38 95 ALA A C 1
ATOM 785 O O . ALA A 1 95 ? 21.341 -2.524 -22.935 1.00 88.38 95 ALA A O 1
ATOM 786 N N . GLN A 1 96 ? 23.335 -1.638 -23.477 1.00 88.62 96 GLN A N 1
ATOM 787 C CA . GLN A 1 96 ? 23.836 -1.558 -22.099 1.00 88.62 96 GLN A CA 1
ATOM 788 C C . GLN A 1 96 ? 22.956 -0.684 -21.198 1.00 88.62 96 GLN A C 1
ATOM 790 O O . GLN A 1 96 ? 22.798 -0.972 -20.012 1.00 88.62 96 GLN A O 1
ATOM 795 N N . VAL A 1 97 ? 22.410 0.410 -21.732 1.00 83.88 97 VAL A N 1
ATOM 796 C CA . VAL A 1 97 ? 21.479 1.272 -20.996 1.00 83.88 97 VAL A CA 1
ATOM 797 C C . VAL A 1 97 ? 20.178 0.528 -20.698 1.00 83.88 97 VAL A C 1
ATOM 799 O O . VAL A 1 97 ? 19.745 0.518 -19.547 1.00 83.88 97 VAL A O 1
ATOM 802 N N . ALA A 1 98 ? 19.597 -0.140 -21.694 1.00 85.31 98 ALA A N 1
ATOM 803 C CA . ALA A 1 98 ? 18.380 -0.924 -21.516 1.00 85.31 98 ALA A CA 1
ATOM 804 C C . ALA A 1 98 ? 18.580 -2.079 -20.508 1.00 85.31 98 ALA A C 1
ATOM 806 O O . ALA A 1 98 ? 17.748 -2.266 -19.623 1.00 85.31 98 ALA A O 1
ATOM 807 N N . ASP A 1 99 ? 19.727 -2.770 -20.528 1.00 89.19 99 ASP A N 1
ATOM 808 C CA . ASP A 1 99 ? 20.060 -3.775 -19.504 1.00 89.19 99 ASP A CA 1
ATOM 809 C C . ASP A 1 99 ? 20.104 -3.175 -18.090 1.00 89.19 99 ASP A C 1
ATOM 811 O O . ASP A 1 99 ? 19.604 -3.775 -17.137 1.00 89.19 99 ASP A O 1
ATOM 815 N N . LYS A 1 100 ? 20.701 -1.986 -17.929 1.00 87.81 100 LYS A N 1
ATOM 816 C CA . LYS A 1 100 ? 20.780 -1.306 -16.625 1.00 87.81 100 LYS A CA 1
ATOM 817 C C . LYS A 1 100 ? 19.400 -0.918 -16.106 1.00 87.81 100 LYS A C 1
ATOM 819 O O . LYS A 1 100 ? 19.157 -1.059 -14.908 1.00 87.81 100 LYS A O 1
ATOM 824 N N . ILE A 1 101 ? 18.510 -0.458 -16.984 1.00 84.81 101 ILE A N 1
ATOM 825 C CA . ILE A 1 101 ? 17.116 -0.176 -16.625 1.00 84.81 101 ILE A CA 1
ATOM 826 C C . ILE A 1 101 ? 16.428 -1.466 -16.164 1.00 84.81 101 ILE A C 1
ATOM 828 O O . ILE A 1 101 ? 15.925 -1.516 -15.042 1.00 84.81 101 ILE A O 1
ATOM 832 N N . ALA A 1 102 ? 16.514 -2.546 -16.950 1.00 87.00 102 ALA A N 1
ATOM 833 C CA . ALA A 1 102 ? 15.939 -3.841 -16.586 1.00 87.00 102 ALA A CA 1
ATOM 834 C C . ALA A 1 102 ? 16.432 -4.347 -15.219 1.00 87.00 102 ALA A C 1
ATOM 836 O O . ALA A 1 102 ? 15.648 -4.827 -14.398 1.00 87.00 102 ALA A O 1
ATOM 837 N N . GLN A 1 103 ? 17.734 -4.222 -14.942 1.00 87.69 103 GLN A N 1
ATOM 838 C CA . GLN A 1 103 ? 18.322 -4.602 -13.654 1.00 87.69 103 GLN A CA 1
ATOM 839 C C . GLN A 1 103 ? 17.742 -3.784 -12.493 1.00 87.69 103 GLN A C 1
ATOM 841 O O . GLN A 1 103 ? 17.430 -4.344 -11.438 1.00 87.69 103 GLN A O 1
ATOM 846 N N . LYS A 1 104 ? 17.577 -2.468 -12.672 1.00 85.12 104 LYS A N 1
ATOM 847 C CA . LYS A 1 104 ? 16.995 -1.595 -11.644 1.00 85.12 104 LYS A CA 1
ATOM 848 C C . LYS A 1 104 ? 15.516 -1.880 -1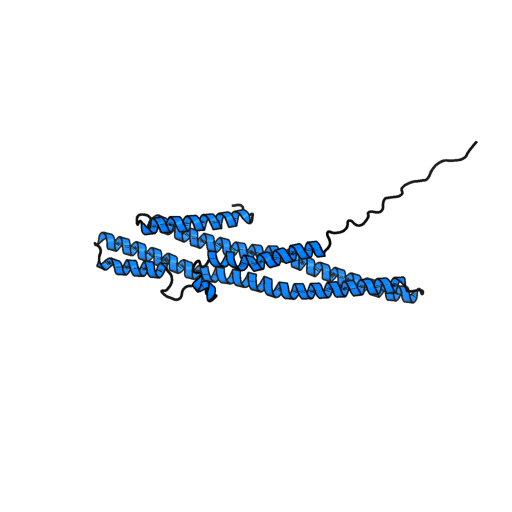1.420 1.00 85.12 104 LYS A C 1
ATOM 850 O O . LYS A 1 104 ? 15.115 -1.960 -10.257 1.00 85.12 104 LYS A O 1
ATOM 855 N N . GLU A 1 105 ? 14.740 -2.110 -12.476 1.00 83.81 105 GLU A N 1
ATOM 856 C CA . GLU A 1 105 ? 13.343 -2.542 -12.363 1.00 83.81 105 GLU A CA 1
ATOM 857 C C . GLU A 1 105 ? 13.231 -3.857 -11.586 1.00 83.81 105 GLU A C 1
ATOM 859 O O . GLU A 1 105 ? 12.486 -3.930 -10.607 1.00 83.81 105 GLU A O 1
ATOM 864 N N . ARG A 1 106 ? 14.037 -4.870 -11.941 1.00 85.75 106 ARG A N 1
ATOM 865 C CA . ARG A 1 106 ? 14.066 -6.166 -11.240 1.00 85.75 106 ARG A CA 1
ATOM 866 C C . ARG A 1 106 ? 14.394 -6.035 -9.754 1.00 85.75 106 ARG A C 1
ATOM 868 O O . ARG A 1 106 ? 13.888 -6.826 -8.962 1.00 85.75 106 ARG A O 1
ATOM 875 N N . HIS A 1 107 ? 15.218 -5.061 -9.371 1.00 84.50 107 HIS A N 1
ATOM 876 C CA . HIS A 1 107 ? 15.570 -4.820 -7.973 1.00 84.50 107 HIS A CA 1
ATOM 877 C C . HIS A 1 107 ? 14.455 -4.111 -7.183 1.00 84.50 107 HIS A C 1
ATOM 879 O O . HIS A 1 107 ? 14.162 -4.504 -6.056 1.00 84.50 107 HIS A O 1
ATOM 885 N N . HIS A 1 108 ? 13.804 -3.094 -7.759 1.00 80.81 108 HIS A N 1
ATOM 886 C CA . HIS A 1 108 ? 12.851 -2.252 -7.018 1.00 80.81 108 HIS A CA 1
ATOM 887 C C . HIS A 1 108 ? 11.404 -2.756 -7.078 1.00 80.81 108 HIS A C 1
ATOM 889 O O . HIS A 1 108 ? 10.653 -2.570 -6.120 1.00 80.81 108 HIS A O 1
ATOM 895 N N . GLN A 1 109 ? 10.995 -3.443 -8.151 1.00 80.62 109 GLN A N 1
ATOM 896 C CA . GLN A 1 109 ? 9.648 -4.018 -8.266 1.00 80.62 109 GLN A CA 1
ATOM 897 C C . GLN A 1 109 ? 9.283 -4.955 -7.086 1.00 80.62 109 GLN A C 1
ATOM 899 O O . GLN A 1 109 ? 8.165 -4.849 -6.566 1.00 80.62 109 GLN A O 1
ATOM 904 N N . PRO A 1 110 ? 10.179 -5.838 -6.590 1.00 81.94 110 PRO A N 1
ATOM 905 C CA . PRO A 1 110 ? 9.919 -6.646 -5.396 1.00 81.94 110 PRO A CA 1
ATOM 906 C C . PRO A 1 110 ? 9.779 -5.838 -4.098 1.00 81.94 110 PRO A C 1
ATOM 908 O O . PRO A 1 110 ? 8.937 -6.186 -3.270 1.00 81.94 110 PRO A O 1
ATOM 911 N N . LEU A 1 111 ? 10.553 -4.761 -3.918 1.00 81.38 111 LEU A N 1
ATOM 912 C CA . LEU A 1 111 ? 10.460 -3.887 -2.737 1.00 81.38 111 LEU A CA 1
ATOM 913 C C . LEU A 1 111 ? 9.088 -3.208 -2.689 1.00 81.38 111 LEU A C 1
ATOM 915 O O . LEU A 1 111 ? 8.344 -3.324 -1.716 1.00 81.38 111 LEU A O 1
ATOM 919 N N . CYS A 1 112 ? 8.685 -2.629 -3.814 1.00 77.19 112 CYS A N 1
ATOM 920 C CA . CYS A 1 112 ? 7.345 -2.115 -4.048 1.00 77.19 112 CYS A CA 1
ATOM 921 C C . CYS A 1 112 ? 6.241 -3.150 -3.741 1.00 77.19 112 CYS A C 1
ATOM 923 O O . CYS A 1 112 ? 5.259 -2.855 -3.052 1.00 77.19 112 CYS A O 1
ATOM 925 N N . ARG A 1 113 ? 6.413 -4.401 -4.199 1.00 78.81 113 ARG A N 1
ATOM 926 C CA . ARG A 1 113 ? 5.488 -5.512 -3.904 1.00 78.81 113 ARG A CA 1
ATOM 927 C C . ARG A 1 113 ? 5.374 -5.786 -2.411 1.00 78.81 113 ARG A C 1
ATOM 929 O O . ARG A 1 113 ? 4.275 -6.082 -1.939 1.00 78.81 113 ARG A O 1
ATOM 936 N N . LEU A 1 114 ? 6.490 -5.739 -1.688 1.00 82.38 114 LEU A N 1
ATOM 937 C CA . LEU A 1 114 ? 6.524 -5.975 -0.251 1.00 82.38 114 LEU A CA 1
ATOM 938 C C . LEU A 1 114 ? 5.678 -4.936 0.487 1.00 82.38 114 LEU A C 1
ATOM 940 O O . LEU A 1 114 ? 4.847 -5.324 1.303 1.00 82.38 114 LEU A O 1
ATOM 944 N N . HIS A 1 115 ? 5.813 -3.651 0.157 1.00 81.50 115 HIS A N 1
ATOM 945 C CA . HIS A 1 115 ? 4.998 -2.592 0.763 1.00 81.50 115 HIS A CA 1
ATOM 946 C C . HIS A 1 115 ? 3.509 -2.749 0.439 1.00 81.50 115 HIS A C 1
ATOM 948 O O . HIS A 1 115 ? 2.682 -2.690 1.346 1.00 81.50 115 HIS A O 1
ATOM 954 N N . ILE A 1 116 ? 3.153 -3.088 -0.807 1.00 76.38 116 ILE A N 1
ATOM 955 C CA . ILE A 1 116 ? 1.759 -3.406 -1.168 1.00 76.38 116 ILE A CA 1
ATOM 956 C C . ILE A 1 116 ? 1.229 -4.594 -0.356 1.00 76.38 116 ILE A C 1
ATOM 958 O O . ILE A 1 116 ? 0.089 -4.568 0.113 1.00 76.38 116 ILE A O 1
ATOM 962 N N . ARG A 1 117 ? 2.026 -5.658 -0.199 1.00 78.00 117 ARG A N 1
ATOM 963 C CA . ARG A 1 117 ? 1.646 -6.829 0.603 1.00 78.00 117 ARG A CA 1
ATOM 964 C C . ARG A 1 117 ? 1.462 -6.457 2.069 1.00 78.00 117 ARG A C 1
ATOM 966 O O . ARG A 1 117 ? 0.454 -6.857 2.637 1.00 78.00 117 ARG A O 1
ATOM 973 N N . LYS A 1 118 ? 2.372 -5.672 2.650 1.00 79.50 118 LYS A N 1
ATOM 974 C CA . LYS A 1 118 ? 2.274 -5.192 4.035 1.00 79.50 118 LYS A CA 1
ATOM 975 C C . LYS A 1 118 ? 1.020 -4.345 4.244 1.00 79.50 118 LYS A C 1
ATOM 977 O O . LYS A 1 118 ? 0.265 -4.644 5.159 1.00 79.50 118 LYS A O 1
ATOM 982 N N . MET A 1 119 ? 0.718 -3.403 3.345 1.00 74.56 119 MET A N 1
ATOM 983 C CA . MET A 1 119 ? -0.538 -2.638 3.386 1.00 74.56 119 MET A CA 1
ATOM 984 C C . MET A 1 119 ? -1.761 -3.547 3.345 1.00 74.56 119 MET A C 1
ATOM 986 O O . MET A 1 119 ? -2.664 -3.399 4.155 1.00 74.56 119 MET A O 1
ATOM 990 N N . ARG A 1 120 ? -1.800 -4.512 2.419 1.00 73.50 120 ARG A N 1
ATOM 991 C CA . ARG A 1 120 ? -2.939 -5.432 2.289 1.00 73.50 120 ARG A CA 1
ATOM 992 C C . ARG A 1 120 ? -3.102 -6.329 3.501 1.00 73.50 120 ARG A C 1
ATOM 994 O O . ARG A 1 120 ? -4.226 -6.523 3.948 1.00 73.50 120 ARG A O 1
ATOM 1001 N N . PHE A 1 121 ? -2.002 -6.883 3.997 1.00 73.56 121 PHE A N 1
ATOM 1002 C CA . PHE A 1 121 ? -1.996 -7.729 5.180 1.00 73.56 121 PHE A CA 1
ATOM 1003 C C . PHE A 1 121 ? -2.484 -6.947 6.394 1.00 73.56 121 PHE A C 1
ATOM 1005 O O . PHE A 1 121 ? -3.376 -7.406 7.097 1.00 73.56 121 PHE A O 1
ATOM 1012 N N . TYR A 1 122 ? -1.953 -5.741 6.582 1.00 70.88 122 TYR A N 1
ATOM 1013 C CA . TYR A 1 122 ? -2.332 -4.864 7.675 1.00 70.88 122 TYR A CA 1
ATOM 1014 C C . TYR A 1 122 ? -3.808 -4.466 7.587 1.00 70.88 122 TYR A C 1
ATOM 1016 O O . TYR A 1 122 ? -4.532 -4.643 8.555 1.00 70.88 122 TYR A O 1
ATOM 1024 N N . VAL A 1 123 ? -4.292 -4.051 6.413 1.00 68.56 123 VAL A N 1
ATOM 1025 C CA . VAL A 1 123 ? -5.715 -3.746 6.200 1.00 68.56 123 VAL A CA 1
ATOM 1026 C C . VAL A 1 123 ? -6.594 -4.971 6.449 1.00 68.56 123 VAL A C 1
ATOM 1028 O O . VAL A 1 123 ? -7.613 -4.838 7.105 1.00 68.56 123 VAL A O 1
ATOM 1031 N N . SER A 1 124 ? -6.220 -6.160 5.966 1.00 68.69 124 SER A N 1
ATOM 1032 C CA . SER A 1 124 ? -7.075 -7.354 6.085 1.00 68.69 124 SER A CA 1
ATOM 1033 C C . SER A 1 124 ? -7.129 -7.865 7.527 1.00 68.69 124 SER A C 1
ATOM 1035 O O . SER A 1 124 ? -8.207 -7.952 8.102 1.00 68.69 124 SER A O 1
ATOM 1037 N N . ARG A 1 125 ? -5.967 -8.107 8.147 1.00 73.12 125 ARG A N 1
ATOM 1038 C CA . ARG A 1 125 ? -5.882 -8.641 9.513 1.00 73.12 125 ARG A CA 1
ATOM 1039 C C . ARG A 1 125 ? -6.402 -7.648 10.552 1.00 73.12 125 ARG A C 1
ATOM 1041 O O . ARG A 1 125 ? -7.026 -8.043 11.530 1.00 73.12 125 ARG A O 1
ATOM 1048 N N . ARG A 1 126 ? -6.143 -6.351 10.358 1.00 70.88 126 ARG A N 1
ATOM 1049 C CA . ARG A 1 126 ? -6.624 -5.318 11.280 1.00 70.88 126 ARG A CA 1
ATOM 1050 C C . ARG A 1 126 ? -8.103 -5.017 11.073 1.00 70.88 126 ARG A C 1
ATOM 1052 O O . ARG A 1 126 ? -8.757 -4.724 12.057 1.00 70.88 126 ARG A O 1
ATOM 1059 N N . ALA A 1 127 ? -8.643 -5.149 9.858 1.00 68.69 127 ALA A N 1
ATOM 1060 C CA . ALA A 1 127 ? -10.088 -5.058 9.639 1.00 68.69 127 ALA A CA 1
ATOM 1061 C C . ALA A 1 127 ? -10.848 -6.212 10.307 1.00 68.69 127 ALA A C 1
ATOM 1063 O O . ALA A 1 127 ? -11.892 -5.971 10.901 1.00 68.69 127 ALA A O 1
ATOM 1064 N N . GLU A 1 128 ? -10.333 -7.443 10.244 1.00 76.06 128 GLU A N 1
ATOM 1065 C CA . GLU A 1 128 ? -10.921 -8.589 10.956 1.00 76.06 128 GLU A CA 1
ATOM 1066 C C . GLU A 1 128 ? -10.959 -8.336 12.464 1.00 76.06 128 GLU A C 1
ATOM 1068 O O . GLU A 1 128 ? -12.038 -8.344 13.054 1.00 76.06 128 GLU A O 1
ATOM 1073 N N . LYS A 1 129 ? -9.809 -7.989 13.055 1.00 80.69 129 LYS A N 1
ATOM 1074 C CA . LYS A 1 129 ? -9.723 -7.663 14.482 1.00 80.69 129 LYS A CA 1
ATOM 1075 C C . LYS A 1 129 ? -10.621 -6.480 14.867 1.00 80.69 129 LYS A C 1
ATOM 1077 O O . LYS A 1 129 ? -11.309 -6.532 15.874 1.00 80.69 129 LYS A O 1
ATOM 1082 N N . LEU A 1 130 ? -10.659 -5.428 14.051 1.00 78.88 130 LEU A N 1
ATOM 1083 C CA . LEU A 1 130 ? -11.500 -4.259 14.305 1.00 78.88 130 LEU A CA 1
ATOM 1084 C C . LEU A 1 130 ? -12.991 -4.621 14.302 1.00 78.88 130 LEU A C 1
ATOM 1086 O O . LEU A 1 130 ? -13.741 -4.113 15.126 1.00 78.88 130 LEU A O 1
ATOM 1090 N N . ASN A 1 131 ? -13.425 -5.517 13.413 1.00 78.38 131 ASN A N 1
ATOM 1091 C CA . ASN A 1 131 ? -14.805 -6.003 13.406 1.00 78.38 131 ASN A CA 1
ATOM 1092 C C . ASN A 1 131 ? -15.141 -6.811 14.668 1.00 78.38 131 ASN A C 1
ATOM 1094 O O . ASN A 1 131 ? -16.272 -6.741 15.145 1.00 78.38 131 ASN A O 1
ATOM 1098 N N . GLU A 1 132 ? -14.190 -7.583 15.195 1.00 87.19 132 GLU A N 1
ATOM 1099 C CA . GLU A 1 132 ? -14.333 -8.284 16.477 1.00 87.19 132 GLU A CA 1
ATOM 1100 C C . GLU A 1 132 ? -14.412 -7.285 17.636 1.00 87.19 132 GLU A C 1
ATOM 1102 O O . GLU A 1 132 ? -15.381 -7.304 18.391 1.00 87.19 132 GLU A O 1
ATOM 1107 N N . ASP A 1 133 ? -13.486 -6.326 17.699 1.00 84.62 133 ASP A N 1
ATOM 1108 C CA . ASP A 1 133 ? -13.459 -5.295 18.739 1.00 84.62 133 ASP A CA 1
ATOM 1109 C C . ASP A 1 133 ? -14.740 -4.426 18.729 1.00 84.62 133 ASP A C 1
ATOM 1111 O O . ASP A 1 133 ? -15.243 -4.042 19.786 1.00 84.62 133 ASP A O 1
ATOM 1115 N N . ILE A 1 134 ? -15.320 -4.156 17.548 1.00 83.38 134 ILE A N 1
ATOM 1116 C CA . ILE A 1 134 ? -16.621 -3.476 17.403 1.00 83.38 134 ILE A CA 1
ATOM 1117 C C . ILE A 1 134 ? -17.774 -4.337 17.946 1.00 83.38 134 ILE A C 1
ATOM 1119 O O . ILE A 1 134 ? -18.730 -3.813 18.520 1.00 83.38 134 ILE A O 1
ATOM 1123 N N . LYS A 1 135 ? -17.741 -5.661 17.773 1.00 87.00 135 LYS A N 1
ATOM 1124 C CA . LYS A 1 135 ? -18.759 -6.533 18.383 1.00 87.00 135 LYS A CA 1
ATOM 1125 C C . LYS A 1 135 ? -18.630 -6.523 19.902 1.00 87.00 135 LYS A C 1
ATOM 1127 O O . LYS A 1 135 ? -19.639 -6.393 20.591 1.00 87.00 135 LYS A O 1
ATOM 1132 N N . ASP A 1 136 ? -17.405 -6.585 20.409 1.00 89.56 136 ASP A N 1
ATOM 1133 C CA . ASP A 1 136 ? -17.130 -6.583 21.844 1.00 89.56 136 ASP A CA 1
ATOM 1134 C C . ASP A 1 136 ? -17.582 -5.283 22.515 1.00 89.56 136 ASP A C 1
ATOM 1136 O O . ASP A 1 136 ? -18.247 -5.330 23.550 1.00 89.56 136 ASP A O 1
ATOM 1140 N N . ILE A 1 137 ? -17.306 -4.122 21.911 1.00 88.81 137 ILE A N 1
ATOM 1141 C CA . ILE A 1 137 ? -17.731 -2.835 22.480 1.00 88.81 137 ILE A CA 1
ATOM 1142 C C . ILE A 1 137 ? -19.260 -2.674 22.474 1.00 88.81 137 ILE A C 1
ATOM 1144 O O . ILE A 1 137 ? -19.820 -2.145 23.431 1.00 88.81 137 ILE A O 1
ATOM 1148 N N . ASN A 1 138 ? -19.958 -3.198 21.458 1.00 87.44 138 ASN A N 1
ATOM 1149 C CA . ASN A 1 138 ? -21.426 -3.210 21.417 1.00 87.44 138 ASN A CA 1
ATOM 1150 C C . ASN A 1 138 ? -22.029 -4.142 22.483 1.00 87.44 138 ASN A C 1
ATOM 1152 O O . ASN A 1 138 ? -23.036 -3.809 23.119 1.00 87.44 138 ASN A O 1
ATOM 1156 N N . ASN A 1 139 ? -21.396 -5.292 22.725 1.00 91.94 139 ASN A N 1
ATOM 1157 C CA . ASN A 1 139 ? -21.781 -6.188 23.813 1.00 91.94 139 ASN A CA 1
ATOM 1158 C C . ASN A 1 139 ? -21.574 -5.510 25.176 1.00 91.94 139 ASN A C 1
ATOM 1160 O O . ASN A 1 139 ? -22.473 -5.536 26.017 1.00 91.94 139 ASN A O 1
ATOM 1164 N N . LEU A 1 140 ? -20.432 -4.843 25.377 1.00 90.06 140 LEU A N 1
ATOM 1165 C CA . LEU A 1 140 ? -20.146 -4.078 26.593 1.00 90.06 140 LEU A CA 1
ATOM 1166 C C . LEU A 1 140 ? -21.144 -2.935 26.797 1.00 90.06 140 LEU A C 1
ATOM 1168 O O . LEU A 1 140 ? -21.638 -2.777 27.909 1.00 90.06 140 LEU A O 1
ATOM 1172 N N . LEU A 1 141 ? -21.510 -2.199 25.742 1.00 89.69 141 LEU A N 1
ATOM 1173 C CA . LEU A 1 141 ? -22.543 -1.159 25.805 1.00 89.69 141 LEU A CA 1
ATOM 1174 C C . LEU A 1 141 ? -23.872 -1.729 26.315 1.00 89.69 141 LEU A C 1
ATOM 1176 O O . LEU A 1 141 ? -24.465 -1.201 27.254 1.00 89.69 141 LEU A O 1
ATOM 1180 N N . THR A 1 142 ? -24.282 -2.873 25.766 1.00 91.50 142 THR A N 1
ATOM 1181 C CA . THR A 1 142 ? -25.498 -3.574 26.195 1.00 91.50 142 THR A CA 1
ATOM 1182 C C . THR A 1 142 ? -25.424 -3.967 27.677 1.00 91.50 142 THR A C 1
ATOM 1184 O O . THR A 1 142 ? -26.391 -3.799 28.420 1.00 91.50 142 THR A O 1
ATOM 1187 N N . MET A 1 143 ? -24.271 -4.454 28.147 1.00 91.38 143 MET A N 1
ATOM 1188 C CA . MET A 1 143 ? -24.061 -4.806 29.558 1.00 91.38 143 MET A CA 1
ATOM 1189 C C . MET A 1 143 ? -24.038 -3.579 30.484 1.00 91.38 143 MET A C 1
ATOM 1191 O O . MET A 1 143 ? -24.547 -3.643 31.610 1.00 91.38 143 MET A O 1
ATOM 1195 N N . VAL A 1 144 ? -23.476 -2.456 30.032 1.00 90.31 144 VAL A N 1
ATOM 1196 C CA . VAL A 1 144 ? -23.509 -1.169 30.744 1.00 90.31 144 VAL A CA 1
ATOM 1197 C C . VAL A 1 144 ? -24.955 -0.703 30.903 1.00 90.31 144 VAL A C 1
ATOM 1199 O O . VAL A 1 144 ? -25.376 -0.392 32.016 1.00 90.31 144 VAL A O 1
ATOM 1202 N N . ASP A 1 145 ? -25.752 -0.743 29.839 1.00 90.50 145 ASP A N 1
ATOM 1203 C CA . ASP A 1 145 ? -27.158 -0.339 29.891 1.00 90.50 145 ASP A CA 1
ATOM 1204 C C . ASP A 1 145 ? -27.996 -1.246 30.798 1.00 90.50 145 ASP A C 1
ATOM 1206 O O . ASP A 1 145 ? -28.762 -0.757 31.633 1.00 90.50 145 ASP A O 1
ATOM 1210 N N . GLN A 1 146 ? -27.804 -2.565 30.715 1.00 92.69 146 GLN A N 1
ATOM 1211 C CA . GLN A 1 146 ? -28.471 -3.524 31.601 1.00 92.69 146 GLN A CA 1
ATOM 1212 C C . GLN A 1 146 ? -28.097 -3.301 33.072 1.00 92.69 146 GLN A C 1
ATOM 1214 O O . GLN A 1 146 ? -28.968 -3.277 33.943 1.00 92.69 146 GLN A O 1
ATOM 1219 N N . SER A 1 147 ? -26.810 -3.107 33.371 1.00 90.81 147 SER A N 1
ATOM 1220 C CA . SER A 1 147 ? -26.359 -2.854 34.745 1.00 90.81 147 SER A CA 1
ATOM 1221 C C . SER A 1 147 ? -26.841 -1.498 35.274 1.00 90.81 147 SER A C 1
ATOM 1223 O O . SER A 1 147 ? -27.211 -1.398 36.445 1.00 90.81 147 SER A O 1
ATOM 1225 N N . ARG A 1 148 ? -26.956 -0.481 34.409 1.00 92.06 148 ARG A N 1
ATOM 1226 C CA . ARG A 1 148 ? -27.575 0.811 34.734 1.00 92.06 148 ARG A CA 1
ATOM 1227 C C . ARG A 1 148 ? -29.056 0.666 35.076 1.00 92.06 148 ARG A C 1
ATOM 1229 O O . ARG A 1 148 ? -29.523 1.294 36.025 1.00 92.06 148 ARG A O 1
ATOM 1236 N N . GLN A 1 149 ? -29.801 -0.136 34.316 1.00 93.19 149 GLN A N 1
ATOM 1237 C CA . GLN A 1 149 ? -31.212 -0.416 34.596 1.00 93.19 149 GLN A CA 1
ATOM 1238 C C . GLN A 1 149 ? -31.382 -1.153 35.929 1.00 93.19 149 GLN A C 1
ATOM 1240 O O . GLN A 1 149 ? -32.210 -0.746 36.742 1.00 93.19 149 GLN A O 1
ATOM 1245 N N . GLN A 1 150 ? -30.551 -2.167 36.194 1.00 90.25 150 GLN A N 1
ATOM 1246 C CA . GLN A 1 150 ? -30.557 -2.898 37.466 1.00 90.25 150 GLN A CA 1
ATOM 1247 C C . GLN A 1 150 ? -30.298 -1.968 38.651 1.00 90.25 150 GLN A C 1
ATOM 1249 O O . GLN A 1 150 ? -31.078 -1.967 39.599 1.00 90.25 150 GLN A O 1
ATOM 1254 N N . LEU A 1 151 ? -29.277 -1.111 38.556 1.00 89.75 151 LEU A N 1
ATOM 1255 C CA . LEU A 1 151 ? -28.959 -0.124 39.588 1.00 89.75 151 LEU A CA 1
ATOM 1256 C C . LEU A 1 151 ? -30.136 0.820 39.882 1.00 89.75 151 LEU A C 1
ATOM 1258 O O . LEU A 1 151 ? -30.412 1.101 41.044 1.00 89.75 151 LEU A O 1
ATOM 1262 N N . LYS A 1 152 ? -30.856 1.275 38.847 1.00 91.06 152 LYS A N 1
ATOM 1263 C CA . LYS A 1 152 ? -32.060 2.112 39.007 1.00 91.06 152 LYS A CA 1
ATOM 1264 C C . LYS A 1 152 ? -33.231 1.368 39.657 1.00 91.06 152 LYS A C 1
ATOM 1266 O O . LYS A 1 152 ? -34.075 2.006 40.275 1.00 91.06 152 LYS A O 1
ATOM 1271 N N . SER A 1 153 ? -33.309 0.051 39.475 1.00 90.44 153 SER A N 1
ATOM 1272 C CA . SER A 1 153 ? -34.386 -0.787 40.017 1.00 90.44 153 SER A CA 1
ATOM 1273 C C . SER A 1 153 ? -34.130 -1.303 41.439 1.00 90.44 153 SER A C 1
ATOM 1275 O O . SER A 1 153 ? -35.069 -1.766 42.088 1.00 90.44 153 SER A O 1
ATOM 1277 N N . SER A 1 154 ? -32.888 -1.220 41.927 1.00 90.88 154 SER A N 1
ATOM 1278 C CA . SER A 1 154 ? -32.487 -1.643 43.273 1.00 90.88 154 SER A CA 1
ATOM 1279 C C . SER A 1 154 ? -33.175 -0.803 44.350 1.00 90.88 154 SER A C 1
ATOM 1281 O O . SER A 1 154 ? -33.201 0.425 44.265 1.00 90.88 154 SER A O 1
ATOM 1283 N N . LYS A 1 155 ? -33.713 -1.457 45.387 1.00 89.56 155 LYS A N 1
ATOM 1284 C CA . LYS A 1 155 ? -34.489 -0.784 46.448 1.00 89.56 155 LYS A CA 1
ATOM 1285 C C . LYS A 1 155 ? -33.762 -0.748 47.784 1.00 89.56 155 LYS A C 1
ATOM 1287 O O . LYS A 1 155 ? -34.038 0.126 48.601 1.00 89.56 155 LYS A O 1
ATOM 1292 N N . THR A 1 156 ? -32.842 -1.681 48.017 1.00 90.00 156 THR A N 1
ATOM 1293 C CA . THR A 1 156 ? -32.116 -1.773 49.285 1.00 90.00 156 THR A CA 1
ATOM 1294 C C . THR A 1 156 ? -30.678 -1.271 49.153 1.00 90.00 156 THR A C 1
ATOM 1296 O O . THR A 1 156 ? -30.027 -1.422 48.121 1.00 90.00 156 THR A O 1
ATOM 1299 N N . LEU A 1 157 ? -30.147 -0.685 50.229 1.00 87.81 157 LEU A N 1
ATOM 1300 C CA . LEU A 1 157 ? -28.760 -0.212 50.292 1.00 87.81 157 LEU A CA 1
ATOM 1301 C C . LEU A 1 157 ? -27.705 -1.280 49.900 1.00 87.81 157 LEU A C 1
ATOM 1303 O O . LEU A 1 157 ? -26.789 -0.938 49.148 1.00 87.81 157 LEU A O 1
ATOM 1307 N N . PRO A 1 158 ? -27.781 -2.549 50.362 1.00 90.94 158 PRO A N 1
ATOM 1308 C CA . PRO A 1 158 ? -26.838 -3.584 49.928 1.00 90.94 158 PRO A CA 1
ATOM 1309 C C . PRO A 1 158 ? -26.945 -3.910 48.429 1.00 90.94 158 PRO A C 1
ATOM 1311 O O . PRO A 1 158 ? -25.912 -4.016 47.768 1.00 90.94 158 PRO A O 1
ATOM 1314 N N . GLU A 1 159 ? -28.156 -3.985 47.863 1.00 87.69 159 GLU A N 1
ATOM 1315 C CA . GLU A 1 159 ? -28.356 -4.194 46.417 1.00 87.69 159 GLU A CA 1
ATOM 1316 C C . GLU A 1 159 ? -27.785 -3.035 45.596 1.00 87.69 159 GLU A C 1
ATOM 1318 O O . GLU A 1 159 ? -27.121 -3.264 44.584 1.00 87.69 159 GLU A O 1
ATOM 1323 N N . ILE A 1 160 ? -27.986 -1.789 46.041 1.00 88.44 160 ILE A N 1
ATOM 1324 C CA . ILE A 1 160 ? -27.435 -0.592 45.388 1.00 88.44 160 ILE A CA 1
ATOM 1325 C C . ILE A 1 160 ? -25.905 -0.656 45.352 1.00 88.44 160 ILE A C 1
ATOM 1327 O O . ILE A 1 160 ? -25.308 -0.390 44.311 1.00 88.44 160 ILE A O 1
ATOM 1331 N N . LYS A 1 161 ? -25.251 -1.054 46.453 1.00 90.38 161 LYS A N 1
ATOM 1332 C CA . LYS A 1 161 ? -23.785 -1.194 46.488 1.00 90.38 161 LYS A CA 1
ATOM 1333 C C . LYS A 1 161 ? -23.290 -2.257 45.505 1.00 90.38 161 LYS A C 1
ATOM 1335 O O . LYS A 1 161 ? -22.381 -1.983 44.725 1.00 90.38 161 LYS A O 1
ATOM 1340 N N . GLN A 1 162 ? -23.912 -3.436 45.497 1.00 92.06 162 GLN A N 1
ATOM 1341 C CA . GLN A 1 162 ? -23.506 -4.540 44.622 1.00 92.06 162 GLN A CA 1
ATOM 1342 C C . GLN A 1 162 ? -23.746 -4.223 43.136 1.00 92.06 162 GLN A C 1
ATOM 1344 O O . GLN A 1 162 ? -22.863 -4.408 42.295 1.00 92.06 162 GLN A O 1
ATOM 1349 N N . THR A 1 163 ? -24.935 -3.716 42.799 1.00 89.81 163 THR A N 1
ATOM 1350 C CA . THR A 1 163 ? -25.289 -3.338 41.420 1.00 89.81 163 THR A CA 1
ATOM 1351 C C . THR A 1 163 ? -24.498 -2.121 40.940 1.00 89.81 163 THR A C 1
ATOM 1353 O O . THR A 1 163 ? -24.099 -2.075 39.776 1.00 89.81 163 THR A O 1
ATOM 1356 N N . GLY A 1 164 ? -24.178 -1.183 41.837 1.00 88.31 164 GLY A N 1
ATOM 1357 C CA . GLY A 1 164 ? -23.331 -0.026 41.555 1.00 88.31 164 GLY A CA 1
ATOM 1358 C C . GLY A 1 164 ? -21.889 -0.415 41.237 1.00 88.31 164 GLY A C 1
ATOM 1359 O O . GLY A 1 164 ? -21.306 0.104 40.285 1.00 88.31 164 GLY A O 1
ATOM 1360 N N . GLU A 1 165 ? -21.324 -1.382 41.964 1.00 93.75 165 GLU A N 1
ATOM 1361 C CA . GLU A 1 165 ? -19.992 -1.910 41.661 1.00 93.75 165 GLU A CA 1
ATOM 1362 C C . GLU A 1 165 ? -19.964 -2.647 40.314 1.00 93.75 165 GLU A C 1
ATOM 1364 O O . GLU A 1 165 ? -19.025 -2.476 39.533 1.00 93.75 165 GLU A O 1
ATOM 1369 N N . ARG A 1 166 ? -21.017 -3.413 39.997 1.00 90.69 166 ARG A N 1
ATOM 1370 C CA . ARG A 1 166 ? -21.166 -4.062 38.686 1.00 90.69 166 ARG A CA 1
ATOM 1371 C C . ARG A 1 166 ? -21.223 -3.036 37.555 1.00 90.69 166 ARG A C 1
ATOM 1373 O O . ARG A 1 166 ? -20.484 -3.187 36.586 1.00 90.69 166 ARG A O 1
ATOM 1380 N N . TYR A 1 167 ? -22.053 -2.000 37.687 1.00 92.50 167 TYR A N 1
ATOM 1381 C CA . TYR A 1 167 ? -22.133 -0.912 36.709 1.00 92.50 167 TYR A CA 1
ATOM 1382 C C . TYR A 1 167 ? -20.766 -0.247 36.518 1.00 92.50 167 TYR A C 1
ATOM 1384 O O . TYR A 1 167 ? -20.284 -0.152 35.394 1.00 92.50 167 TYR A O 1
ATOM 1392 N N . ARG A 1 168 ? -20.076 0.101 37.614 1.00 91.25 168 ARG A N 1
ATOM 1393 C CA . ARG A 1 168 ? -18.731 0.690 37.556 1.00 91.25 168 ARG A CA 1
ATOM 1394 C C . ARG A 1 168 ? -17.738 -0.193 36.793 1.00 91.25 168 ARG A C 1
ATOM 1396 O O . ARG A 1 168 ? -17.013 0.327 35.951 1.00 91.25 168 ARG A O 1
ATOM 1403 N N . LYS A 1 169 ? -17.700 -1.503 37.069 1.00 94.06 169 LYS A N 1
ATOM 1404 C CA . LYS A 1 169 ? -16.811 -2.449 36.369 1.00 94.06 169 LYS A CA 1
ATOM 1405 C C . LYS A 1 169 ? -17.107 -2.504 34.868 1.00 94.06 169 LYS A C 1
ATOM 1407 O O . LYS A 1 169 ? -16.173 -2.466 34.075 1.00 94.06 169 LYS A O 1
ATOM 1412 N N . MET A 1 170 ? -18.384 -2.533 34.484 1.00 90.75 170 MET A N 1
ATOM 1413 C CA . MET A 1 170 ? -18.785 -2.549 33.071 1.00 90.75 170 MET A CA 1
ATOM 1414 C C . MET A 1 170 ? -18.425 -1.242 32.359 1.00 90.75 170 MET A C 1
ATOM 1416 O O . MET A 1 170 ? -17.917 -1.283 31.243 1.00 90.75 170 MET A O 1
ATOM 1420 N N . THR A 1 171 ? -18.610 -0.091 33.012 1.00 89.38 171 THR A N 1
ATOM 1421 C CA . THR A 1 171 ? -18.222 1.213 32.456 1.00 89.38 171 THR A CA 1
ATOM 1422 C C . THR A 1 171 ? -16.710 1.325 32.258 1.00 89.38 171 THR A C 1
ATOM 1424 O O . THR A 1 171 ? -16.272 1.845 31.237 1.00 89.38 171 THR A O 1
ATOM 1427 N N . ILE A 1 172 ? -15.904 0.824 33.203 1.00 92.69 172 ILE A N 1
ATOM 1428 C CA . ILE A 1 172 ? -14.439 0.795 33.058 1.00 92.69 172 ILE A CA 1
ATOM 1429 C C . ILE A 1 172 ? -14.046 -0.066 31.854 1.00 92.69 172 ILE A C 1
ATOM 1431 O O . ILE A 1 172 ? -13.354 0.432 30.972 1.00 92.69 172 ILE A O 1
ATOM 1435 N N . ALA A 1 173 ? -14.559 -1.296 31.764 1.00 90.88 173 ALA A N 1
ATOM 1436 C CA . ALA A 1 173 ? -14.262 -2.194 30.648 1.00 90.88 173 ALA A CA 1
ATOM 1437 C C . ALA A 1 173 ? -14.695 -1.612 29.287 1.00 90.88 173 ALA A C 1
ATOM 1439 O O . ALA A 1 173 ? -13.965 -1.720 28.304 1.00 90.88 173 ALA A O 1
ATOM 1440 N N . PHE A 1 174 ? -15.859 -0.953 29.225 1.00 90.62 174 PHE A N 1
ATOM 1441 C CA . PHE A 1 174 ? -16.322 -0.252 28.024 1.00 90.62 174 PHE A CA 1
ATOM 1442 C C . PHE A 1 174 ? -15.364 0.874 27.615 1.00 90.62 174 PHE A C 1
ATOM 1444 O O . PHE A 1 174 ? -14.983 0.967 26.449 1.00 90.62 174 PHE A O 1
ATOM 1451 N N . ASN A 1 175 ? -14.938 1.702 28.572 1.00 87.56 175 ASN A N 1
ATOM 1452 C CA . ASN A 1 175 ? -14.023 2.811 28.311 1.00 87.56 175 ASN A CA 1
ATOM 1453 C C . ASN A 1 175 ? -12.638 2.323 27.869 1.00 87.56 175 ASN A C 1
ATOM 1455 O O . ASN A 1 175 ? -12.089 2.860 26.909 1.00 87.56 175 ASN A O 1
ATOM 1459 N N . GLU A 1 176 ? -12.091 1.301 28.530 1.00 92.19 176 GLU A N 1
ATOM 1460 C CA . GLU A 1 176 ? -10.821 0.673 28.147 1.00 92.19 176 GLU A CA 1
ATOM 1461 C C . GLU A 1 176 ? -10.900 0.137 26.713 1.00 92.19 176 GLU A C 1
ATOM 1463 O O . GLU A 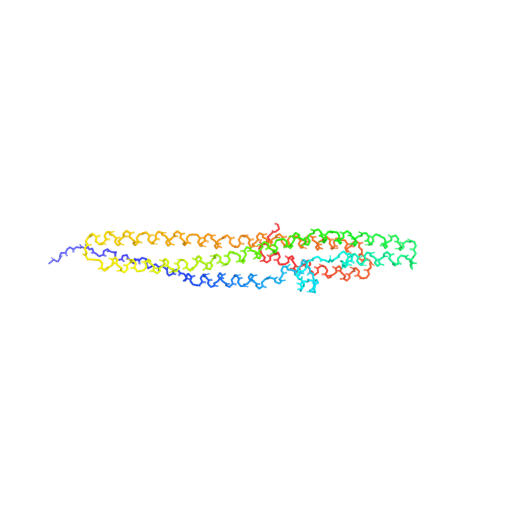1 176 ? -10.053 0.465 25.878 1.00 92.19 176 GLU A O 1
ATOM 1468 N N . LYS A 1 177 ? -11.979 -0.582 26.373 1.00 88.44 177 LYS A N 1
ATOM 1469 C CA . LYS A 1 177 ? -12.174 -1.096 25.013 1.00 88.44 177 LYS A CA 1
ATOM 1470 C C . LYS A 1 177 ? -12.337 0.021 23.978 1.00 88.44 177 LYS A C 1
ATOM 1472 O O . LYS A 1 177 ? -11.794 -0.073 22.878 1.00 88.44 177 LYS A O 1
ATOM 1477 N N . GLY A 1 178 ? -13.033 1.101 24.331 1.00 85.06 178 GLY A N 1
ATOM 1478 C CA . GLY A 1 178 ? -13.152 2.299 23.499 1.00 85.06 178 GLY A CA 1
ATOM 1479 C C . GLY A 1 178 ? -11.803 2.962 23.213 1.00 85.06 178 GLY A C 1
ATOM 1480 O O . GLY A 1 178 ? -11.536 3.336 22.071 1.00 85.06 178 GLY A O 1
ATOM 1481 N N . GLN A 1 179 ? -10.923 3.052 24.214 1.00 86.88 179 GLN A N 1
ATOM 1482 C CA . GLN A 1 179 ? -9.570 3.598 24.052 1.00 86.88 179 GLN A CA 1
ATOM 1483 C C . GLN A 1 179 ? -8.688 2.717 23.157 1.00 86.88 179 GLN A C 1
ATOM 1485 O O . GLN A 1 179 ? -7.969 3.242 22.301 1.00 86.88 179 GLN A O 1
ATOM 1490 N N . GLU A 1 180 ? -8.765 1.391 23.300 1.00 86.19 180 GLU A N 1
ATOM 1491 C CA . GLU A 1 180 ? -8.072 0.450 22.408 1.00 86.19 180 GLU A CA 1
ATOM 1492 C C . GLU A 1 180 ? -8.522 0.619 20.952 1.00 86.19 180 GLU A C 1
ATOM 1494 O O . GLU A 1 180 ? -7.695 0.697 20.036 1.00 86.19 180 GLU A O 1
ATOM 1499 N N . LEU A 1 181 ? -9.839 0.712 20.737 1.00 83.25 181 LEU A N 1
ATOM 1500 C CA . LEU A 1 181 ? -10.440 0.883 19.418 1.00 83.25 181 LEU A CA 1
ATOM 1501 C C . LEU A 1 181 ? -10.020 2.217 18.787 1.00 83.25 181 LEU A C 1
ATOM 1503 O O . LEU A 1 181 ? -9.643 2.267 17.615 1.00 83.25 181 LEU A O 1
ATOM 1507 N N . GLN A 1 182 ? -10.047 3.294 19.572 1.00 80.88 182 GLN A N 1
ATOM 1508 C CA . GLN A 1 182 ? -9.650 4.626 19.131 1.00 80.88 182 GLN A CA 1
ATOM 1509 C C . GLN A 1 182 ? -8.166 4.662 18.743 1.00 80.88 182 GLN A C 1
ATOM 1511 O O . GLN A 1 182 ? -7.844 5.067 17.627 1.00 80.88 182 GLN A O 1
ATOM 1516 N N . SER A 1 183 ? -7.287 4.109 19.584 1.00 82.19 183 SER A N 1
ATOM 1517 C CA . SER A 1 183 ? -5.857 3.957 19.270 1.00 82.19 183 SER A CA 1
ATOM 1518 C C . SER A 1 183 ? -5.651 3.153 17.985 1.00 82.19 183 SER A C 1
ATOM 1520 O O . SER A 1 183 ? -4.819 3.490 17.138 1.00 82.19 183 SER A O 1
ATOM 1522 N N . CYS A 1 184 ? -6.464 2.110 17.780 1.00 76.00 184 CYS A N 1
ATOM 1523 C CA . CYS A 1 184 ? -6.400 1.318 16.564 1.00 76.00 184 CYS A CA 1
ATOM 1524 C C . CYS A 1 184 ? -6.727 2.129 15.304 1.00 76.00 184 CYS A C 1
ATOM 1526 O O . CYS A 1 184 ? -6.069 1.924 14.276 1.00 76.00 184 CYS A O 1
ATOM 1528 N N . TYR A 1 185 ? -7.717 3.021 15.390 1.00 74.25 185 TYR A N 1
ATOM 1529 C CA . TYR A 1 185 ? -8.104 3.935 14.318 1.00 74.25 185 TYR A CA 1
ATOM 1530 C C . TYR A 1 185 ? -7.079 5.032 14.059 1.00 74.25 185 TYR A C 1
ATOM 1532 O O . TYR A 1 185 ? -6.875 5.378 12.898 1.00 74.25 185 TYR A O 1
ATOM 1540 N N . ASP A 1 186 ? -6.425 5.545 15.094 1.00 78.56 186 ASP A N 1
ATOM 1541 C CA . ASP A 1 186 ? -5.445 6.624 14.954 1.00 78.56 186 ASP A CA 1
ATOM 1542 C C . ASP A 1 186 ? -4.141 6.131 14.297 1.00 78.56 186 ASP A C 1
ATOM 1544 O O . ASP A 1 186 ? -3.508 6.841 13.513 1.00 78.56 186 ASP A O 1
ATOM 1548 N N . GLU A 1 187 ? -3.769 4.866 14.511 1.00 78.88 187 GLU A N 1
ATOM 1549 C CA . GLU A 1 187 ? -2.609 4.247 13.853 1.00 78.88 187 GLU A CA 1
ATOM 1550 C C . GLU A 1 187 ? -2.831 3.921 12.360 1.00 78.88 187 GLU A C 1
ATOM 1552 O O . GLU A 1 187 ? -1.872 3.882 11.580 1.00 78.88 187 GLU A O 1
ATOM 1557 N N . LEU A 1 188 ? -4.079 3.669 11.944 1.00 73.06 188 LEU A N 1
ATOM 1558 C CA . LEU A 1 188 ? -4.418 3.197 10.592 1.00 73.06 188 LEU A CA 1
ATOM 1559 C C . LEU A 1 188 ? -3.947 4.160 9.481 1.00 73.06 188 LEU A C 1
ATOM 1561 O O . LEU A 1 188 ? -3.258 3.701 8.559 1.00 73.06 188 LEU A O 1
ATOM 1565 N N . PRO A 1 189 ? -4.255 5.471 9.545 1.00 72.62 189 PRO A N 1
ATOM 1566 C CA . PRO A 1 189 ? -3.762 6.452 8.583 1.00 72.62 189 PRO A CA 1
ATOM 1567 C C . PRO A 1 189 ? -2.236 6.506 8.525 1.00 72.62 189 PRO A C 1
ATOM 1569 O O . PRO A 1 189 ? -1.675 6.579 7.433 1.00 72.62 189 PRO A O 1
ATOM 1572 N N . THR A 1 190 ? -1.562 6.415 9.673 1.00 78.94 190 THR A N 1
ATOM 1573 C CA . THR A 1 190 ? -0.099 6.504 9.775 1.00 78.94 190 THR A CA 1
ATOM 1574 C C . THR A 1 190 ? 0.581 5.359 9.031 1.00 78.94 190 THR A C 1
ATOM 1576 O O . THR A 1 190 ? 1.453 5.586 8.191 1.00 78.94 190 THR A O 1
ATOM 1579 N N . ILE A 1 191 ? 0.141 4.120 9.264 1.00 75.62 191 ILE A N 1
ATOM 1580 C CA . ILE A 1 191 ? 0.731 2.936 8.623 1.00 75.62 191 ILE A CA 1
ATOM 1581 C C . ILE A 1 191 ? 0.391 2.871 7.133 1.00 75.62 191 ILE A C 1
ATOM 1583 O O . ILE A 1 191 ? 1.241 2.509 6.311 1.00 75.62 191 ILE A O 1
ATOM 1587 N N . TYR A 1 192 ? -0.830 3.266 6.764 1.00 74.31 192 TYR A N 1
ATOM 1588 C CA . TYR A 1 192 ? -1.218 3.380 5.363 1.00 74.31 192 TYR A CA 1
ATOM 1589 C C . TYR A 1 192 ? -0.370 4.433 4.631 1.00 74.31 192 TYR A C 1
ATOM 1591 O O . TYR A 1 192 ? 0.176 4.139 3.566 1.00 74.31 192 TYR A O 1
ATOM 1599 N N . CYS A 1 193 ? -0.205 5.620 5.222 1.00 75.06 193 CYS A N 1
ATOM 1600 C CA . CYS A 1 193 ? 0.596 6.711 4.675 1.00 75.06 193 CYS A CA 1
ATOM 1601 C C . CYS A 1 193 ? 2.060 6.293 4.500 1.00 75.06 193 CYS A C 1
ATOM 1603 O O . CYS A 1 193 ? 2.593 6.425 3.402 1.00 75.06 193 CYS A O 1
ATOM 1605 N N . PHE A 1 194 ? 2.674 5.694 5.526 1.00 81.31 194 PHE A N 1
ATOM 1606 C CA . PHE A 1 194 ? 4.060 5.222 5.472 1.00 81.31 194 PHE A CA 1
ATOM 1607 C C . PHE A 1 194 ? 4.304 4.280 4.287 1.00 81.31 194 PHE A C 1
ATOM 1609 O O . PHE A 1 194 ? 5.179 4.501 3.454 1.00 81.31 194 PHE A O 1
ATOM 1616 N N . HIS A 1 195 ? 3.500 3.227 4.144 1.00 81.06 195 HIS A N 1
ATOM 1617 C CA . HIS A 1 195 ? 3.698 2.296 3.036 1.00 81.06 195 HIS A CA 1
ATOM 1618 C C . HIS A 1 195 ? 3.329 2.886 1.671 1.00 81.06 195 HIS A C 1
ATOM 1620 O O . HIS A 1 195 ? 3.937 2.513 0.665 1.00 81.06 195 HIS A O 1
ATOM 1626 N N . GLN A 1 196 ? 2.363 3.805 1.616 1.00 75.62 196 GLN A N 1
ATOM 1627 C CA . GLN A 1 196 ? 2.053 4.533 0.391 1.00 75.62 196 GLN A CA 1
ATOM 1628 C C . GLN A 1 196 ? 3.224 5.427 -0.042 1.00 75.62 196 GLN A C 1
ATOM 1630 O O . GLN A 1 196 ? 3.532 5.468 -1.233 1.00 75.62 196 GLN A O 1
ATOM 1635 N N . GLN A 1 197 ? 3.903 6.086 0.900 1.00 78.62 197 GLN A N 1
ATOM 1636 C CA . GLN A 1 197 ? 5.107 6.876 0.635 1.00 78.62 197 GLN A CA 1
ATOM 1637 C C . GLN A 1 197 ? 6.214 6.013 0.041 1.00 78.62 197 GLN A C 1
ATOM 1639 O O . GLN A 1 197 ? 6.749 6.363 -1.006 1.00 78.62 197 GLN A O 1
ATOM 1644 N N . GLU A 1 198 ? 6.501 4.859 0.641 1.00 82.31 198 GLU A N 1
ATOM 1645 C CA . GLU A 1 198 ? 7.527 3.941 0.134 1.00 82.31 198 GLU A CA 1
ATOM 1646 C C . GLU A 1 198 ? 7.238 3.500 -1.311 1.00 82.31 198 GLU A C 1
ATOM 1648 O O . GLU A 1 198 ? 8.126 3.492 -2.165 1.00 82.31 198 GLU A O 1
ATOM 1653 N N . ILE A 1 199 ? 5.970 3.213 -1.628 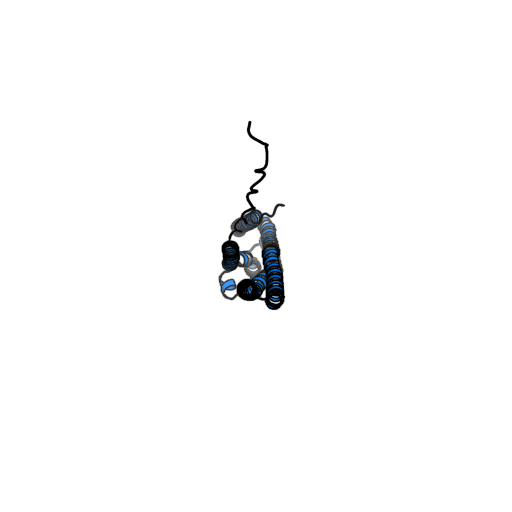1.00 78.25 199 ILE A N 1
ATOM 1654 C CA . ILE A 1 199 ? 5.547 2.855 -2.989 1.00 78.25 199 ILE A CA 1
ATOM 1655 C C . ILE A 1 199 ? 5.737 4.023 -3.965 1.00 78.25 199 ILE A C 1
ATOM 1657 O O . ILE A 1 199 ? 6.248 3.821 -5.070 1.00 78.25 199 ILE A O 1
ATOM 1661 N N . VAL A 1 200 ? 5.311 5.233 -3.590 1.00 77.94 200 VAL A N 1
ATOM 1662 C CA . VAL A 1 200 ? 5.421 6.425 -4.445 1.00 77.94 200 VAL A CA 1
ATOM 1663 C C . VAL A 1 200 ? 6.887 6.789 -4.673 1.00 77.94 200 VAL A C 1
ATOM 1665 O O . VAL A 1 200 ? 7.278 7.009 -5.818 1.00 77.94 200 VAL A O 1
ATOM 1668 N N . SER A 1 201 ? 7.711 6.788 -3.626 1.00 81.12 201 SER A N 1
ATOM 1669 C CA . SER A 1 201 ? 9.144 7.084 -3.697 1.00 81.12 201 SER A CA 1
ATOM 1670 C C . SER A 1 201 ? 9.885 6.098 -4.595 1.00 81.12 201 SER A C 1
ATOM 1672 O O . SER A 1 201 ? 10.610 6.515 -5.499 1.00 81.12 201 SER A O 1
ATOM 1674 N N . ALA A 1 202 ? 9.651 4.794 -4.426 1.00 78.12 202 ALA A N 1
ATOM 1675 C CA . ALA A 1 202 ? 10.265 3.779 -5.276 1.00 78.12 202 ALA A CA 1
ATOM 1676 C C . ALA A 1 202 ? 9.776 3.855 -6.737 1.00 78.12 202 ALA A C 1
ATOM 1678 O O . ALA A 1 202 ? 10.562 3.654 -7.664 1.00 78.12 202 ALA A O 1
ATOM 1679 N N . SER A 1 203 ? 8.503 4.201 -6.963 1.00 75.25 203 SER A N 1
ATOM 1680 C CA . SER A 1 203 ? 7.953 4.394 -8.315 1.00 75.25 203 SER A CA 1
ATOM 1681 C C . SER A 1 203 ? 8.544 5.624 -9.009 1.00 75.25 203 SER A C 1
ATOM 1683 O O . SER A 1 203 ? 8.901 5.553 -10.185 1.00 75.25 203 SER A O 1
ATOM 1685 N N . LEU A 1 204 ? 8.686 6.741 -8.285 1.00 78.75 204 LEU A N 1
ATOM 1686 C CA . LEU A 1 204 ? 9.347 7.945 -8.790 1.00 78.75 204 LEU A CA 1
ATOM 1687 C C . LEU A 1 204 ? 10.813 7.674 -9.108 1.00 78.75 204 LEU A C 1
ATOM 1689 O O . LEU A 1 204 ? 11.267 8.070 -10.175 1.00 78.75 204 LEU A O 1
ATOM 1693 N N . PHE A 1 205 ? 11.530 6.959 -8.237 1.00 82.50 205 PHE A N 1
ATOM 1694 C CA . PHE A 1 205 ? 12.920 6.586 -8.486 1.00 82.50 205 PHE A CA 1
ATOM 1695 C C . PHE A 1 205 ? 13.074 5.820 -9.804 1.00 82.50 205 PHE A C 1
ATOM 1697 O O . PHE A 1 205 ? 13.909 6.193 -10.626 1.00 82.50 205 PHE A O 1
ATOM 1704 N N . LEU A 1 206 ? 12.249 4.790 -10.027 1.00 78.31 206 LEU A N 1
ATOM 1705 C CA . LEU A 1 206 ? 12.286 4.001 -11.260 1.00 78.31 206 LEU A CA 1
ATOM 1706 C C . LEU A 1 206 ? 12.054 4.872 -12.497 1.00 78.31 206 LEU A C 1
ATOM 1708 O O . LEU A 1 206 ? 12.854 4.852 -13.423 1.00 78.31 206 LEU A O 1
ATOM 1712 N N . ILE A 1 207 ? 11.022 5.712 -12.483 1.00 78.00 207 ILE A N 1
ATOM 1713 C CA . ILE A 1 207 ? 10.669 6.511 -13.662 1.00 78.00 207 ILE A CA 1
ATOM 1714 C C . ILE A 1 207 ? 11.661 7.649 -13.900 1.00 78.00 207 ILE A C 1
ATOM 1716 O O . ILE A 1 207 ? 11.983 7.942 -15.049 1.00 78.00 207 ILE A O 1
ATOM 1720 N N . SER A 1 208 ? 12.172 8.288 -12.846 1.00 78.19 208 SER A N 1
ATOM 1721 C CA . SER A 1 208 ? 13.242 9.282 -12.967 1.00 78.19 208 SER A CA 1
ATOM 1722 C C . SER A 1 208 ? 14.514 8.663 -13.530 1.00 78.19 208 SER A C 1
ATOM 1724 O O . SER A 1 208 ? 15.174 9.285 -14.360 1.00 78.19 208 SER A O 1
ATOM 1726 N N . PHE A 1 209 ? 14.842 7.438 -13.110 1.00 78.12 209 PHE A N 1
ATOM 1727 C CA . PHE A 1 209 ? 15.957 6.689 -13.669 1.00 78.12 209 PHE A CA 1
ATOM 1728 C C . PHE A 1 209 ? 15.723 6.443 -15.163 1.00 78.12 209 PHE A C 1
ATOM 1730 O O . PHE A 1 209 ? 16.540 6.877 -15.971 1.00 78.12 209 PHE A O 1
ATOM 1737 N N . ASP A 1 210 ? 14.580 5.873 -15.547 1.00 78.19 210 ASP A N 1
ATOM 1738 C CA . ASP A 1 210 ? 14.233 5.632 -16.953 1.00 78.19 210 ASP A CA 1
ATOM 1739 C C . ASP A 1 210 ? 14.329 6.911 -17.794 1.00 78.19 210 ASP A C 1
ATOM 1741 O O . ASP A 1 210 ? 14.921 6.903 -18.871 1.00 78.19 210 ASP A O 1
ATOM 1745 N N . LEU A 1 211 ? 13.811 8.034 -17.283 1.00 76.50 211 LEU A N 1
ATOM 1746 C CA . LEU A 1 211 ? 13.856 9.336 -17.950 1.00 76.50 211 LEU A CA 1
ATOM 1747 C C . LEU A 1 211 ? 15.278 9.858 -18.152 1.00 76.50 211 LEU A C 1
ATOM 1749 O O . LEU A 1 211 ? 15.619 10.249 -19.267 1.00 76.50 211 LEU A O 1
ATOM 1753 N N . LEU A 1 212 ? 16.117 9.821 -17.114 1.00 76.69 212 LEU A N 1
ATOM 1754 C CA . LEU A 1 212 ? 17.528 10.219 -17.198 1.00 76.69 212 LEU A CA 1
ATOM 1755 C C . LEU A 1 212 ? 18.275 9.449 -18.293 1.00 76.69 212 LEU A C 1
ATOM 1757 O O . LEU A 1 212 ? 19.159 9.997 -18.955 1.00 76.69 212 LEU A O 1
ATOM 1761 N N . PHE A 1 213 ? 17.936 8.176 -18.487 1.00 73.31 213 PHE A N 1
ATOM 1762 C CA . PHE A 1 213 ? 18.542 7.355 -19.530 1.00 73.31 213 PHE A CA 1
ATOM 1763 C C . PHE A 1 213 ? 17.920 7.588 -20.902 1.00 73.31 213 PHE A C 1
ATOM 1765 O O . PHE A 1 213 ? 18.657 7.707 -21.881 1.00 73.31 213 PHE A O 1
ATOM 1772 N N . LEU A 1 214 ? 16.599 7.723 -20.977 1.00 72.56 214 LEU A N 1
ATOM 1773 C CA . LEU A 1 214 ? 15.886 8.020 -22.213 1.00 72.56 214 LEU A CA 1
ATOM 1774 C C . LEU A 1 214 ? 16.312 9.359 -22.817 1.00 72.56 214 LEU A C 1
ATOM 1776 O O . LEU A 1 214 ? 16.457 9.466 -24.034 1.00 72.56 214 LEU A O 1
ATOM 1780 N N . GLU A 1 215 ? 16.607 10.361 -21.990 1.00 72.44 215 GLU A N 1
ATOM 1781 C CA . GLU A 1 215 ? 17.136 11.639 -22.470 1.00 72.44 215 GLU A CA 1
ATOM 1782 C C . GLU A 1 215 ? 18.530 11.516 -23.090 1.00 72.44 215 GLU A C 1
ATOM 1784 O O . GLU A 1 215 ? 18.805 12.177 -24.093 1.00 72.44 215 GLU A O 1
ATOM 1789 N N . LYS A 1 216 ? 19.379 10.612 -22.586 1.00 69.44 216 LYS A N 1
ATOM 1790 C CA . LYS A 1 216 ? 20.707 10.350 -23.172 1.00 69.44 216 LYS A CA 1
ATOM 1791 C C . LYS A 1 216 ? 20.637 9.675 -24.542 1.00 69.44 216 LYS A C 1
ATOM 1793 O O . LYS A 1 216 ? 21.607 9.733 -25.294 1.00 69.44 216 LYS A O 1
ATOM 1798 N N . ILE A 1 217 ? 19.515 9.033 -24.868 1.00 68.88 217 ILE A N 1
ATOM 1799 C CA . ILE A 1 217 ? 19.332 8.248 -26.099 1.00 68.88 217 ILE A CA 1
ATOM 1800 C C . ILE A 1 217 ? 18.207 8.803 -26.995 1.00 68.88 217 ILE A C 1
ATOM 1802 O O . ILE A 1 217 ? 17.820 8.177 -27.980 1.00 68.88 217 ILE A O 1
ATOM 1806 N N . ARG A 1 218 ? 17.723 10.019 -26.692 1.00 68.12 218 ARG A N 1
ATOM 1807 C CA . ARG A 1 218 ? 16.565 10.689 -27.318 1.00 68.12 218 ARG A CA 1
ATOM 1808 C C . ARG A 1 218 ? 16.697 10.933 -28.825 1.00 68.12 218 ARG A C 1
ATOM 1810 O O . ARG A 1 218 ? 15.703 11.214 -29.486 1.00 68.12 218 ARG A O 1
ATOM 1817 N N . ASN A 1 219 ? 17.908 10.852 -29.370 1.00 66.31 219 ASN A N 1
ATOM 1818 C CA . ASN A 1 219 ? 18.165 11.104 -30.789 1.00 66.31 219 ASN A CA 1
ATOM 1819 C C . ASN A 1 219 ? 17.603 10.007 -31.711 1.00 66.31 219 ASN A C 1
ATOM 1821 O O . ASN A 1 219 ? 17.526 10.218 -32.916 1.00 66.31 219 ASN A O 1
ATOM 1825 N N . ILE A 1 220 ? 17.159 8.870 -31.166 1.00 66.56 220 ILE A N 1
ATOM 1826 C CA . ILE A 1 220 ? 16.343 7.904 -31.906 1.00 66.56 220 ILE A CA 1
ATOM 1827 C C . ILE A 1 220 ? 14.865 8.270 -31.736 1.00 66.56 220 ILE A C 1
ATOM 1829 O O . ILE A 1 220 ? 14.378 8.385 -30.611 1.00 66.56 220 ILE A O 1
ATOM 1833 N N . LEU A 1 221 ? 14.138 8.364 -32.855 1.00 66.62 221 LEU A N 1
ATOM 1834 C CA . LEU A 1 221 ? 12.708 8.702 -32.901 1.00 66.62 221 LEU A CA 1
ATOM 1835 C C . LEU A 1 221 ? 11.862 7.864 -31.921 1.00 66.62 221 LEU A C 1
ATOM 1837 O O . LEU A 1 221 ? 11.095 8.417 -31.139 1.00 66.62 221 LEU A O 1
ATOM 1841 N N . PHE A 1 222 ? 12.088 6.547 -31.889 1.00 65.12 222 PHE A N 1
ATOM 1842 C CA . PHE A 1 222 ? 11.429 5.619 -30.965 1.00 65.12 222 PHE A CA 1
ATOM 1843 C C . PHE A 1 222 ? 11.638 5.993 -29.485 1.00 65.12 222 PHE A C 1
ATOM 1845 O O . PHE A 1 222 ? 10.697 6.000 -28.693 1.00 65.12 222 PHE A O 1
ATOM 1852 N N . PHE A 1 223 ? 12.860 6.376 -29.096 1.00 68.56 223 PHE A N 1
ATOM 1853 C CA . PHE A 1 223 ? 13.146 6.775 -27.714 1.00 68.56 223 PHE A CA 1
ATOM 1854 C C . PHE A 1 223 ? 12.597 8.150 -27.360 1.00 68.56 223 PHE A C 1
ATOM 1856 O O . PHE A 1 223 ? 12.344 8.414 -26.186 1.00 68.56 223 PHE A O 1
ATOM 1863 N N . LYS A 1 224 ? 12.356 9.014 -28.348 1.00 70.31 224 LYS A N 1
ATOM 1864 C CA . LYS A 1 224 ? 11.692 10.301 -28.137 1.00 70.31 224 LYS A CA 1
ATOM 1865 C C . LYS A 1 224 ? 10.233 10.117 -27.712 1.00 70.31 224 LYS A C 1
ATOM 1867 O O . LYS A 1 224 ? 9.803 10.761 -26.756 1.00 70.31 224 LYS A O 1
ATOM 1872 N N . GLU A 1 225 ? 9.498 9.225 -28.374 1.00 70.94 225 GLU A N 1
ATOM 1873 C CA . GLU A 1 225 ? 8.110 8.899 -28.010 1.00 70.94 225 GLU A CA 1
ATOM 1874 C C . GLU A 1 225 ? 8.036 8.186 -26.656 1.00 70.94 225 GLU A C 1
ATOM 1876 O O . GLU A 1 225 ? 7.241 8.563 -25.792 1.00 70.94 225 GLU A O 1
ATOM 1881 N N . LEU A 1 226 ? 8.940 7.233 -26.413 1.00 69.00 226 LEU A N 1
ATOM 1882 C CA . LEU A 1 226 ? 9.024 6.540 -25.128 1.00 69.00 226 LEU A CA 1
ATOM 1883 C C . LEU A 1 226 ? 9.355 7.507 -23.973 1.00 69.00 226 LEU A C 1
ATOM 1885 O O . LEU A 1 226 ? 8.741 7.442 -22.908 1.00 69.00 226 LEU A O 1
ATOM 1889 N N . ALA A 1 227 ? 10.259 8.469 -24.192 1.00 72.12 227 ALA A N 1
ATOM 1890 C CA . ALA A 1 227 ? 10.576 9.517 -23.219 1.00 72.12 227 ALA A CA 1
ATOM 1891 C C . ALA A 1 227 ? 9.376 10.424 -22.906 1.00 72.12 227 ALA A C 1
ATOM 1893 O O . ALA A 1 227 ? 9.229 10.868 -21.766 1.00 72.12 227 ALA A O 1
ATOM 1894 N N . ALA A 1 228 ? 8.525 10.715 -23.894 1.00 72.81 228 ALA A N 1
ATOM 1895 C CA . ALA A 1 228 ? 7.309 11.499 -23.686 1.00 72.81 228 ALA A CA 1
ATOM 1896 C C . ALA A 1 228 ? 6.295 10.738 -22.816 1.00 72.81 228 ALA A C 1
ATOM 1898 O O . ALA A 1 228 ? 5.736 11.307 -21.876 1.00 72.81 228 ALA A O 1
ATOM 1899 N N . LEU A 1 229 ? 6.127 9.435 -23.059 1.00 72.94 229 LEU A N 1
ATOM 1900 C CA . LEU A 1 229 ? 5.250 8.575 -22.265 1.00 72.94 229 LEU A CA 1
ATOM 1901 C C . LEU A 1 229 ? 5.743 8.430 -20.815 1.00 72.94 229 LEU A C 1
ATOM 1903 O O . LEU A 1 229 ? 4.958 8.578 -19.875 1.00 72.94 229 LEU A O 1
ATOM 1907 N N . HIS A 1 230 ? 7.050 8.232 -20.610 1.00 70.62 230 HIS A N 1
ATOM 1908 C CA . HIS A 1 230 ? 7.640 8.203 -19.267 1.00 70.62 230 HIS A CA 1
ATOM 1909 C C . HIS A 1 230 ? 7.529 9.557 -18.549 1.00 70.62 230 HIS A C 1
ATOM 1911 O O . HIS A 1 230 ? 7.301 9.583 -17.341 1.00 70.62 230 HIS A O 1
ATOM 1917 N N . ARG A 1 231 ? 7.615 10.685 -19.271 1.00 75.56 231 ARG A N 1
ATOM 1918 C CA . ARG A 1 231 ? 7.400 12.031 -18.707 1.00 75.56 231 ARG A CA 1
ATOM 1919 C C . ARG A 1 231 ? 5.973 12.216 -18.226 1.00 75.56 231 ARG A C 1
ATOM 1921 O O . ARG A 1 231 ? 5.761 12.709 -17.124 1.00 75.56 231 ARG A O 1
ATOM 1928 N N . HIS A 1 232 ? 5.002 11.795 -19.032 1.00 74.25 232 HIS A N 1
ATOM 1929 C CA . HIS A 1 232 ? 3.604 11.833 -18.631 1.00 74.25 232 HIS A CA 1
ATOM 1930 C C . HIS A 1 232 ? 3.381 11.004 -17.359 1.00 74.25 232 HIS A C 1
ATOM 1932 O O . HIS A 1 232 ? 2.843 11.519 -16.381 1.00 74.25 232 HIS A O 1
ATOM 1938 N N . LYS A 1 233 ? 3.905 9.770 -17.319 1.00 71.94 233 LYS A N 1
ATOM 1939 C CA . LYS A 1 233 ? 3.835 8.894 -16.139 1.00 71.94 233 LYS A CA 1
ATOM 1940 C C . LYS A 1 233 ? 4.487 9.526 -14.902 1.00 71.94 233 LYS A C 1
ATOM 1942 O O . LYS A 1 233 ? 3.914 9.461 -13.815 1.00 71.94 233 LYS A O 1
ATOM 1947 N N . TYR A 1 234 ? 5.658 10.149 -15.063 1.00 76.62 234 TYR A N 1
ATOM 1948 C CA . TYR A 1 234 ? 6.340 10.885 -13.996 1.00 76.62 234 TYR A CA 1
ATOM 1949 C C . TYR A 1 234 ? 5.452 11.996 -13.439 1.00 76.62 234 TYR A C 1
ATOM 1951 O O . TYR A 1 234 ? 5.218 12.028 -12.235 1.00 76.62 234 TYR A O 1
ATOM 1959 N N . ASN A 1 235 ? 4.904 12.848 -14.309 1.00 75.19 235 ASN A N 1
ATOM 1960 C CA . ASN A 1 235 ? 4.045 13.958 -13.905 1.00 75.19 235 ASN A CA 1
ATOM 1961 C C . ASN A 1 235 ? 2.794 13.463 -13.171 1.00 75.19 235 ASN A C 1
ATOM 1963 O O . ASN A 1 235 ? 2.468 13.993 -12.115 1.00 75.19 235 ASN A O 1
ATOM 1967 N N . THR A 1 236 ? 2.146 12.396 -13.648 1.00 73.38 236 THR A N 1
ATOM 1968 C CA . THR A 1 236 ? 0.986 11.803 -12.962 1.00 73.38 236 THR A CA 1
ATOM 1969 C C . THR A 1 236 ? 1.325 11.338 -11.543 1.00 73.38 236 THR A C 1
ATOM 1971 O O . THR A 1 236 ? 0.555 11.563 -10.610 1.00 73.38 236 THR A O 1
ATOM 1974 N N . ILE A 1 237 ? 2.477 10.691 -11.352 1.00 70.00 237 ILE A N 1
ATOM 1975 C CA . ILE A 1 237 ? 2.897 10.212 -10.026 1.00 70.00 237 ILE A CA 1
ATOM 1976 C C . ILE A 1 237 ? 3.354 11.373 -9.149 1.00 70.00 237 ILE A C 1
ATOM 1978 O O . ILE A 1 237 ? 3.093 11.376 -7.947 1.00 70.00 237 ILE A O 1
ATOM 1982 N N . TYR A 1 238 ? 4.009 12.369 -9.736 1.00 73.38 238 TYR A N 1
ATOM 1983 C CA . TYR A 1 238 ? 4.420 13.578 -9.043 1.00 73.38 238 TYR A CA 1
ATOM 1984 C C . TYR A 1 238 ? 3.209 14.370 -8.537 1.00 73.38 238 TYR A C 1
ATOM 1986 O O . TYR A 1 238 ? 3.157 14.739 -7.368 1.00 73.38 238 TYR A O 1
ATOM 1994 N N . GLU A 1 239 ? 2.174 14.540 -9.359 1.00 72.25 239 GLU A N 1
ATOM 1995 C CA . GLU A 1 239 ? 0.901 15.121 -8.929 1.00 72.25 239 GLU A CA 1
ATOM 1996 C C . GLU A 1 239 ? 0.227 14.287 -7.838 1.00 72.25 239 GLU A C 1
ATOM 1998 O O . GLU A 1 239 ? -0.278 14.843 -6.863 1.00 72.25 239 GLU A O 1
ATOM 2003 N N . ALA A 1 240 ? 0.242 12.955 -7.956 1.00 67.38 240 ALA A N 1
ATOM 2004 C CA . ALA A 1 240 ? -0.270 12.080 -6.906 1.00 67.38 240 ALA A CA 1
ATOM 2005 C C . ALA A 1 240 ? 0.499 12.274 -5.588 1.00 67.38 240 ALA A C 1
ATOM 2007 O O . ALA A 1 240 ? -0.122 12.322 -4.529 1.00 67.38 240 ALA A O 1
ATOM 2008 N N . ARG A 1 241 ? 1.825 12.455 -5.643 1.00 68.00 241 ARG A N 1
ATOM 2009 C CA . ARG A 1 241 ? 2.659 12.803 -4.483 1.00 68.00 241 ARG A CA 1
ATOM 2010 C C . ARG A 1 241 ? 2.232 14.147 -3.878 1.00 68.00 241 ARG A C 1
ATOM 2012 O O . ARG A 1 241 ? 2.045 14.222 -2.669 1.00 68.00 241 ARG A O 1
ATOM 2019 N N . LEU A 1 242 ? 2.021 15.180 -4.692 1.00 72.00 242 LEU A N 1
ATOM 2020 C CA . LEU A 1 242 ? 1.584 16.496 -4.208 1.00 72.00 242 LEU A CA 1
ATOM 2021 C C . LEU A 1 242 ? 0.194 16.453 -3.553 1.00 72.00 242 LEU A C 1
ATOM 2023 O O . LEU A 1 242 ? 0.004 17.023 -2.481 1.00 72.00 242 LEU A O 1
ATOM 2027 N N . ARG A 1 243 ? -0.770 15.735 -4.148 1.00 67.56 243 ARG A N 1
ATOM 2028 C CA . ARG A 1 243 ? -2.136 15.574 -3.601 1.00 67.56 243 ARG A CA 1
ATOM 2029 C C . ARG A 1 243 ? -2.169 14.869 -2.250 1.00 67.56 243 ARG A C 1
ATOM 2031 O O . ARG A 1 243 ? -3.107 15.059 -1.486 1.00 67.56 243 ARG A O 1
ATOM 2038 N N . LEU A 1 244 ? -1.157 14.062 -1.952 1.00 64.00 244 LEU A N 1
ATOM 2039 C CA . LEU A 1 244 ? -1.005 13.404 -0.657 1.00 64.00 244 LEU A CA 1
ATOM 2040 C C . LEU A 1 244 ? -0.385 14.330 0.408 1.00 64.00 244 LEU A C 1
ATOM 2042 O O . LEU A 1 244 ? -0.080 13.874 1.505 1.00 64.00 244 LEU A O 1
ATOM 2046 N N . GLY A 1 245 ? -0.217 15.624 0.106 1.00 61.16 245 GLY A N 1
ATOM 2047 C CA . GLY A 1 245 ? 0.264 16.633 1.050 1.00 61.16 245 GLY A CA 1
ATOM 2048 C C . GLY A 1 245 ? 1.782 16.647 1.229 1.00 61.16 245 GLY A C 1
ATOM 2049 O O . GLY A 1 245 ? 2.287 17.300 2.140 1.00 61.16 245 GLY A O 1
ATOM 2050 N N . TYR A 1 246 ? 2.530 15.949 0.374 1.00 56.38 246 TYR A N 1
ATOM 2051 C CA . TYR A 1 246 ? 3.983 15.878 0.485 1.00 56.38 246 TYR A CA 1
ATOM 2052 C C . TYR A 1 246 ? 4.628 17.127 -0.139 1.00 56.38 246 TYR A C 1
ATOM 2054 O O . TYR A 1 246 ? 4.706 17.241 -1.364 1.00 56.38 246 TYR A O 1
ATOM 2062 N N . LYS A 1 247 ? 5.087 18.069 0.700 1.00 49.94 247 LYS A N 1
ATOM 2063 C CA . LYS A 1 247 ? 5.957 19.185 0.281 1.00 49.94 247 LYS A CA 1
ATOM 2064 C C . LYS A 1 247 ? 7.416 18.718 0.151 1.00 49.94 247 LYS A C 1
ATOM 2066 O O . LYS A 1 247 ? 7.782 17.699 0.737 1.00 49.94 247 LYS A O 1
ATOM 2071 N N . GLN A 1 248 ? 8.169 19.413 -0.709 1.00 49.56 248 GLN A N 1
ATOM 2072 C CA . GLN A 1 248 ? 9.575 19.138 -1.042 1.00 49.56 248 GLN A CA 1
ATOM 2073 C C . GLN A 1 248 ? 10.480 19.160 0.185 1.00 49.56 248 GLN A C 1
ATOM 2075 O O . GLN A 1 248 ? 10.259 20.039 1.047 1.00 49.56 248 GLN A O 1
#

Secondary structure (DSSP, 8-state):
--------------------S-HHHHHHHHHHHHHHHHHTHHHHHHHH---HHHHHTT--SPPTT-SHHHHHHHHHHHHGGGS-HHHHHHHHHHHHHHHHHHHHHHHHHHHHHHHHHHHHHHHHHHHHHHHHHHHHHHHHHHHHHHHHHHHHH--SHHHHHHHHHHHHHHHHHHHHHHHHHHHHHHHHHHHHHHHHHHHHHHHHHHHHHHHHHHHHTTTSHHHHHHHHHHHHHHHHHHHHHHHTT---

Sequence (248 aa):
MGKDKDKDEDREDLPQPERPATDAEKAAAKQEAAEAIKNKKFFSRLFIQPDRELLKGDKIGHDKNRNPWELVAYSMRCMKKYHQENEKKTLDRYAQVADKIAQKERHHQPLCRLHIRKMRFYVSRRAEKLNEDIKDINNLLTMVDQSRQQLKSSKTLPEIKQTGERYRKMTIAFNEKGQELQSCYDELPTIYCFHQQEIVSASLFLISFDLLFLEKIRNILFFKELAALHRHKYNTIYEARLRLGYKQ

Organism: NCBI:txid2018661